Protein AF-A0A559H525-F1 (afdb_monomer_lite)

Secondary structure (DSSP, 8-state):
-HHHHHHHHHHHTT-----TTHHHHHHHSHHHHHHHHHHHHHHHHHHT----HHHHHHHHHHHHHHHHT-GGGGGG--BEEEE--S-HHHHHHHHHHHHHH-TTSB---EE-HHHHHHHTTT---SEEEES-TT---SS-EEE--SS--HHHHHHHHHHHHH----TTS--HHHHHHHHHHTT---HHHHHHHHHHHHHHHHHHHHHHHHHTT-

Foldseek 3Di:
DVVVVVVLVCFVVVNDDAAPCLVVLCVPVVVLLVVLVVVCVVVCVVSVGDDDSRNSSVVSVVVVVVVVVDPVLVVLAFFEEEEEPPDDVLQVLLLLVCCLLPVSHRYPDYHYLVRCVVCQVVDDGQEYEYCDPPDDHPHHYQHAHSNGAPQSSVQCVCCSPPVDPPPDDQGPLRVQLVVLVVVDVDPVVSVVVSVVVSVVVRVVVVVVSVVVPD

Structure (mmCIF, N/CA/C/O backbone):
data_AF-A0A559H525-F1
#
_entry.id   AF-A0A559H525-F1
#
loop_
_atom_site.group_PDB
_atom_site.id
_atom_site.type_symbol
_atom_site.label_atom_id
_atom_site.label_alt_id
_atom_site.label_comp_id
_atom_site.label_asym_id
_atom_site.label_entity_id
_atom_site.label_seq_id
_atom_site.pdbx_PDB_ins_code
_atom_site.Cartn_x
_atom_site.Cartn_y
_atom_site.Cartn_z
_atom_site.occupancy
_atom_site.B_iso_or_equiv
_atom_site.auth_seq_id
_atom_site.auth_comp_id
_atom_site.auth_asym_id
_atom_site.auth_atom_id
_atom_site.pdbx_PDB_model_num
ATOM 1 N N . MET A 1 1 ? -10.079 -7.019 22.082 1.00 53.94 1 MET A N 1
ATOM 2 C CA . MET A 1 1 ? -10.960 -7.303 23.245 1.00 53.94 1 MET A CA 1
ATOM 3 C C . MET A 1 1 ? -10.448 -6.700 24.567 1.00 53.94 1 MET A C 1
ATOM 5 O O . MET A 1 1 ? -11.259 -6.202 25.337 1.00 53.94 1 MET A O 1
ATOM 9 N N . ILE A 1 2 ? -9.129 -6.669 24.825 1.00 64.88 2 ILE A N 1
ATOM 10 C CA . ILE A 1 2 ? -8.532 -6.122 26.069 1.00 64.88 2 ILE A CA 1
ATOM 11 C C . ILE A 1 2 ? -8.862 -4.629 26.292 1.00 64.88 2 ILE A C 1
ATOM 13 O O . ILE A 1 2 ? -9.215 -4.227 27.399 1.00 64.88 2 ILE A O 1
ATOM 17 N N . HIS A 1 3 ? -8.830 -3.816 25.232 1.00 73.31 3 HIS A N 1
ATOM 18 C CA . HIS A 1 3 ? -9.026 -2.363 25.320 1.00 73.31 3 HIS A CA 1
ATOM 19 C C . HIS A 1 3 ? -10.441 -1.938 25.751 1.00 73.31 3 HIS A C 1
ATOM 21 O O . HIS A 1 3 ? -10.580 -1.023 26.563 1.00 73.31 3 HIS A O 1
ATOM 27 N N . CYS A 1 4 ? -11.490 -2.631 25.291 1.00 77.69 4 CYS A N 1
ATOM 28 C CA . CYS A 1 4 ? -12.866 -2.342 25.715 1.00 77.69 4 CYS A CA 1
ATOM 29 C C . CYS A 1 4 ? -13.104 -2.716 27.182 1.00 77.69 4 CYS A C 1
ATOM 31 O O . CYS A 1 4 ? -13.783 -1.985 27.895 1.00 77.69 4 CYS A O 1
ATOM 33 N N . LYS A 1 5 ? -12.498 -3.809 27.665 1.00 84.12 5 LYS A N 1
ATOM 34 C CA . LYS A 1 5 ? -12.600 -4.218 29.073 1.00 84.12 5 LYS A CA 1
ATOM 35 C C . LYS A 1 5 ? -11.959 -3.185 30.007 1.00 84.12 5 LYS A C 1
ATOM 37 O O . LYS A 1 5 ? -12.546 -2.834 31.025 1.00 84.12 5 LYS A O 1
ATOM 42 N N . ALA A 1 6 ? -10.792 -2.656 29.633 1.00 84.44 6 ALA A N 1
ATOM 43 C CA . ALA A 1 6 ? -10.123 -1.590 30.380 1.00 84.44 6 ALA A CA 1
ATOM 44 C C . ALA A 1 6 ? -10.895 -0.257 30.336 1.00 84.44 6 ALA A C 1
ATOM 46 O O . ALA A 1 6 ? -10.932 0.477 31.323 1.00 84.44 6 ALA A O 1
ATOM 47 N N . LEU A 1 7 ? -11.523 0.072 29.202 1.00 87.75 7 LEU A N 1
ATOM 48 C CA . LEU A 1 7 ? -12.420 1.223 29.093 1.00 87.75 7 LEU A CA 1
ATOM 49 C C . LEU A 1 7 ? -13.628 1.077 30.026 1.00 87.75 7 LEU A C 1
ATOM 51 O O . LEU A 1 7 ? -13.889 1.985 30.812 1.00 87.75 7 LEU A O 1
ATOM 55 N N . LEU A 1 8 ? -14.311 -0.069 29.978 1.00 88.25 8 LEU A N 1
ATOM 56 C CA . LEU A 1 8 ? -15.475 -0.347 30.814 1.00 88.25 8 LEU A CA 1
ATOM 57 C C . LEU A 1 8 ? -15.124 -0.252 32.299 1.00 88.25 8 LEU A C 1
ATOM 59 O O . LEU A 1 8 ? -15.778 0.492 33.016 1.00 88.25 8 LEU A O 1
ATOM 63 N N . PHE A 1 9 ? -14.043 -0.909 32.731 1.00 89.19 9 PHE A N 1
ATOM 64 C CA . PHE A 1 9 ? -13.561 -0.822 34.111 1.00 89.19 9 PHE A CA 1
ATOM 65 C C . PHE A 1 9 ? -13.398 0.637 34.553 1.00 89.19 9 PHE A C 1
ATOM 67 O O . PHE A 1 9 ? -13.991 1.062 35.540 1.00 89.19 9 PHE A O 1
ATOM 74 N N . ARG A 1 10 ? -12.661 1.445 33.781 1.00 89.81 10 ARG A N 1
ATOM 75 C CA . ARG A 1 10 ? -12.455 2.860 34.120 1.00 89.81 10 ARG A CA 1
ATOM 76 C C . ARG A 1 10 ? -13.775 3.614 34.250 1.00 89.81 10 ARG A C 1
ATOM 78 O O . ARG A 1 10 ? -13.927 4.394 35.181 1.00 89.81 10 ARG A O 1
ATOM 85 N N . LYS A 1 11 ? -14.745 3.344 33.377 1.00 90.44 11 LYS A N 1
ATOM 86 C CA . LYS A 1 11 ? -16.057 3.995 33.423 1.00 90.44 11 LYS A CA 1
ATOM 87 C C . LYS A 1 11 ? -16.905 3.576 34.608 1.00 90.44 11 LYS A C 1
ATOM 89 O O . LYS A 1 11 ? -17.462 4.448 35.266 1.00 90.44 11 LYS A O 1
ATOM 94 N N . THR A 1 12 ? -16.950 2.288 34.918 1.00 87.94 12 THR A N 1
ATOM 95 C CA . THR A 1 12 ? -17.697 1.766 36.065 1.00 87.94 12 THR A CA 1
ATOM 96 C C . THR A 1 12 ? -17.188 2.347 37.386 1.00 87.94 12 THR A C 1
ATOM 98 O O . THR A 1 12 ? -17.988 2.633 38.269 1.00 87.94 12 THR A O 1
ATOM 101 N N . TYR A 1 13 ? -15.878 2.585 37.508 1.00 89.31 13 TYR A N 1
ATOM 102 C CA . TYR A 1 13 ? -15.261 3.137 38.720 1.00 89.31 13 TYR A CA 1
ATOM 103 C C . TYR A 1 13 ? -15.027 4.660 38.676 1.00 89.31 13 TYR A C 1
ATOM 105 O O . TYR A 1 13 ? -14.333 5.194 39.537 1.00 89.31 13 TYR A O 1
ATOM 113 N N . GLY A 1 14 ? -15.576 5.377 37.687 1.00 85.62 14 GLY A N 1
ATOM 114 C CA . GLY A 1 14 ? -15.473 6.842 37.611 1.00 85.62 14 GLY A CA 1
ATOM 115 C C . GLY A 1 14 ? -14.063 7.382 37.329 1.00 85.62 14 GLY A C 1
ATOM 116 O O . GLY A 1 14 ? -13.764 8.536 37.627 1.00 85.62 14 GLY A O 1
ATOM 117 N N . ILE A 1 15 ? -13.181 6.565 36.752 1.00 86.81 15 ILE A N 1
ATOM 118 C CA . ILE A 1 15 ? -11.818 6.952 36.390 1.00 86.81 15 ILE A CA 1
ATOM 119 C C . ILE A 1 15 ? -11.852 7.695 35.054 1.00 86.81 15 ILE A C 1
ATOM 121 O O . ILE A 1 15 ? -12.131 7.120 33.997 1.00 86.81 15 ILE A O 1
ATOM 125 N N . PHE A 1 16 ? -11.521 8.983 35.090 1.00 78.31 16 PHE A N 1
ATOM 126 C CA . PHE A 1 16 ? -11.455 9.812 33.893 1.00 78.31 16 PHE A CA 1
ATOM 127 C C . PHE A 1 16 ? -10.189 9.520 33.088 1.00 78.31 16 PHE A C 1
ATOM 129 O O . PHE A 1 16 ? -9.070 9.622 33.586 1.00 78.31 16 PHE A O 1
ATOM 136 N N . SER A 1 17 ? -10.371 9.188 31.812 1.00 80.50 17 SER A N 1
ATOM 137 C CA . SER A 1 17 ? -9.284 9.031 30.853 1.00 80.50 17 SER A CA 1
ATOM 138 C C . SER A 1 17 ? -9.321 10.178 29.866 1.00 80.50 17 SER A C 1
ATOM 140 O O . SER A 1 17 ? -10.287 10.309 29.120 1.00 80.50 17 SER A O 1
ATOM 142 N N . LYS A 1 18 ? -8.250 10.968 29.823 1.00 87.19 18 LYS A N 1
ATOM 143 C CA . LYS A 1 18 ? -8.090 12.002 28.807 1.00 87.19 18 LYS A CA 1
ATOM 144 C C . LYS A 1 18 ? -7.328 11.441 27.617 1.00 87.19 18 LYS A C 1
ATOM 146 O O . LYS A 1 18 ? -6.265 10.849 27.799 1.00 87.19 18 LYS A O 1
ATOM 151 N N . ASN A 1 19 ? -7.843 11.644 26.412 1.00 85.81 19 ASN A N 1
ATOM 152 C CA . ASN A 1 19 ? -7.116 11.313 25.193 1.00 85.81 19 ASN A CA 1
ATOM 153 C C . ASN A 1 19 ? -6.492 12.604 24.631 1.00 85.81 19 ASN A C 1
ATOM 155 O O . ASN A 1 19 ? -7.212 13.479 24.145 1.00 85.81 19 ASN A O 1
ATOM 159 N N . PRO A 1 20 ? -5.157 12.773 24.694 1.00 90.81 20 PRO A N 1
ATOM 160 C CA . PRO A 1 20 ? -4.510 14.005 24.240 1.00 90.81 20 PRO A CA 1
ATOM 161 C C . PRO A 1 20 ? -4.677 14.243 22.732 1.00 90.81 20 PRO A C 1
ATOM 163 O O . PRO A 1 20 ? -4.510 15.368 22.263 1.00 90.81 20 PRO A O 1
ATOM 166 N N . LEU A 1 21 ? -5.043 13.206 21.972 1.00 92.44 21 LEU A N 1
ATOM 167 C CA . LEU A 1 21 ? -5.171 13.248 20.521 1.00 92.44 21 LEU A CA 1
ATOM 168 C C . LEU A 1 21 ? -6.609 13.466 20.038 1.00 92.44 21 LEU A C 1
ATOM 170 O O . LEU A 1 21 ? -6.812 13.566 18.832 1.00 92.44 21 LEU A O 1
ATOM 174 N N . THR A 1 22 ? -7.607 13.601 20.918 1.00 94.56 22 THR A N 1
ATOM 175 C CA . THR A 1 22 ? -9.030 13.707 20.527 1.00 94.56 22 THR A CA 1
ATOM 176 C C . THR A 1 22 ? -9.293 14.745 19.443 1.00 94.56 22 THR A C 1
ATOM 178 O O . THR A 1 22 ? -9.971 14.452 18.460 1.00 94.56 22 THR A O 1
ATOM 181 N N . LYS A 1 23 ? -8.715 15.947 19.569 1.00 95.19 23 LYS A N 1
ATOM 182 C CA . LYS A 1 23 ? -8.865 17.007 18.557 1.00 95.19 23 LYS A CA 1
ATOM 183 C C . LYS A 1 23 ? -8.286 16.593 17.202 1.00 95.19 23 LYS A C 1
ATOM 185 O O . LYS A 1 23 ? -8.930 16.791 16.176 1.00 95.19 23 LYS A O 1
ATOM 190 N N . GLN A 1 24 ? -7.095 15.995 17.204 1.00 92.94 24 GLN A N 1
ATOM 191 C CA . GLN A 1 24 ? -6.432 15.543 15.980 1.00 92.94 24 GLN A CA 1
ATOM 192 C C . GLN A 1 24 ? -7.204 14.392 15.327 1.00 92.94 24 GLN A C 1
ATOM 194 O O . GLN A 1 24 ? -7.403 14.397 14.116 1.00 92.94 24 GLN A O 1
ATOM 199 N N . ILE A 1 25 ? -7.696 13.446 16.129 1.00 92.25 25 ILE A N 1
ATOM 200 C CA . ILE A 1 25 ? -8.479 12.298 15.665 1.00 92.25 25 ILE A CA 1
ATOM 201 C C . ILE A 1 25 ? -9.792 12.771 15.041 1.00 92.25 25 ILE A C 1
ATOM 203 O O . ILE A 1 25 ? -10.112 12.358 13.932 1.00 92.25 25 ILE A O 1
ATOM 207 N N . ARG A 1 26 ? -10.513 13.697 15.686 1.00 92.56 26 ARG A N 1
ATOM 208 C CA . ARG A 1 26 ? -11.730 14.300 15.117 1.00 92.56 26 ARG A CA 1
ATOM 209 C C . ARG A 1 26 ? -11.463 15.043 13.810 1.00 92.56 26 ARG A C 1
ATOM 211 O O . ARG A 1 26 ? -12.306 15.002 12.923 1.00 92.56 26 ARG A O 1
ATOM 218 N N . SER A 1 27 ? -10.317 15.713 13.692 1.00 91.06 27 SER A N 1
ATOM 219 C CA . SER A 1 27 ? -9.955 16.443 12.475 1.00 91.06 27 SER A CA 1
ATOM 220 C C . SER A 1 27 ? -9.558 15.518 11.324 1.00 91.06 27 SER A C 1
ATOM 222 O O . SER A 1 27 ? -9.944 15.785 10.194 1.00 91.06 27 SER A O 1
ATOM 224 N N . LYS A 1 28 ? -8.779 14.459 11.586 1.00 83.62 28 LYS A N 1
ATOM 225 C CA . LYS A 1 28 ? -8.262 13.556 10.540 1.00 83.62 28 LYS A CA 1
ATOM 226 C C . LYS A 1 28 ? -9.219 12.415 10.183 1.00 83.62 28 LYS A C 1
ATOM 228 O O . LYS A 1 28 ? -9.244 11.983 9.041 1.00 83.62 28 LYS A O 1
ATOM 233 N N . TYR A 1 29 ? -10.000 11.933 11.147 1.00 87.06 29 TYR A N 1
ATOM 234 C CA . TYR A 1 29 ? -10.878 10.765 11.018 1.00 87.06 29 TYR A CA 1
ATOM 235 C C . TYR A 1 29 ? -12.331 11.114 11.369 1.00 87.06 29 TYR A C 1
ATOM 237 O O . TYR A 1 29 ? -13.029 10.322 11.999 1.00 87.06 29 TYR A O 1
ATOM 245 N N . GLY A 1 30 ? -12.785 12.318 11.005 1.00 90.12 30 GLY A N 1
ATOM 246 C CA . GLY A 1 30 ? -14.075 12.866 11.438 1.00 90.12 30 GLY A CA 1
ATOM 247 C C . GLY A 1 30 ? -15.271 11.960 11.139 1.00 90.12 30 GLY A C 1
ATOM 248 O O . GLY A 1 30 ? -16.080 11.708 12.029 1.00 90.12 30 GLY A O 1
ATOM 249 N N . GLU A 1 31 ? -15.354 11.406 9.930 1.00 87.94 31 GLU A N 1
ATOM 250 C CA . GLU A 1 31 ? -16.437 10.487 9.550 1.00 87.94 31 GLU A CA 1
ATOM 251 C C . GLU A 1 31 ? -16.435 9.210 10.395 1.00 87.94 31 GLU A C 1
ATOM 253 O O . GLU A 1 31 ? -17.464 8.824 10.956 1.00 87.94 31 GLU A O 1
ATOM 258 N N . LEU A 1 32 ? -15.262 8.590 10.562 1.00 89.81 32 LEU A N 1
ATOM 259 C CA . LEU A 1 32 ? -15.121 7.385 11.376 1.00 89.81 32 LEU A CA 1
ATOM 260 C C . LEU A 1 32 ? -15.424 7.662 12.853 1.00 89.81 32 LEU A C 1
ATOM 262 O O . LEU A 1 32 ? -16.042 6.834 13.521 1.00 89.81 32 LEU A O 1
ATOM 266 N N . PHE A 1 33 ? -15.042 8.833 13.361 1.00 94.81 33 PHE A N 1
ATOM 267 C CA . PHE A 1 33 ? -15.368 9.270 14.715 1.00 94.81 33 PHE A CA 1
ATOM 268 C C . PHE A 1 33 ? -16.884 9.393 14.914 1.00 94.81 33 PHE A C 1
ATOM 270 O O . PHE A 1 33 ? -17.418 8.920 15.917 1.00 94.81 33 PHE A O 1
ATOM 277 N N . LEU A 1 34 ? -17.601 9.984 13.952 1.00 95.38 34 LEU A N 1
ATOM 278 C CA . LEU A 1 34 ? -19.062 10.097 13.992 1.00 95.38 34 LEU A CA 1
ATOM 279 C C . LEU A 1 34 ? -19.740 8.723 13.962 1.00 95.38 34 LEU A C 1
ATOM 281 O O . LEU A 1 34 ? -20.635 8.468 14.771 1.00 95.38 34 LEU A O 1
ATOM 285 N N . ALA A 1 35 ? -19.291 7.832 13.077 1.00 92.44 35 ALA A N 1
ATOM 286 C CA . ALA A 1 35 ? -19.794 6.463 12.995 1.00 92.44 35 ALA A CA 1
ATOM 287 C C . ALA A 1 35 ? -19.527 5.681 14.292 1.00 92.44 35 ALA A C 1
ATOM 289 O O . ALA A 1 35 ? -20.413 4.991 14.804 1.00 92.44 35 ALA A O 1
ATOM 290 N N . THR A 1 36 ? -18.332 5.846 14.864 1.00 94.56 36 THR A N 1
ATOM 291 C CA . THR A 1 36 ? -17.949 5.247 16.147 1.00 94.56 36 THR A CA 1
ATOM 292 C C . THR A 1 36 ? -18.839 5.762 17.269 1.00 94.56 36 THR A C 1
ATOM 294 O O . THR A 1 36 ? -19.363 4.957 18.030 1.00 94.56 36 THR A O 1
ATOM 297 N N . ARG A 1 37 ? -19.078 7.077 17.348 1.00 96.31 37 ARG A N 1
ATOM 298 C CA . ARG A 1 37 ? -19.958 7.684 18.356 1.00 96.31 37 ARG A CA 1
ATOM 299 C C . ARG A 1 37 ? -21.375 7.134 18.287 1.00 96.31 37 ARG A C 1
ATOM 301 O O . ARG A 1 37 ? -21.907 6.722 19.307 1.00 96.31 37 ARG A O 1
ATOM 308 N N . LYS A 1 38 ? -21.948 7.070 17.085 1.00 95.25 38 LYS A N 1
ATOM 309 C CA . LYS A 1 38 ? -23.291 6.518 16.877 1.00 95.25 38 LYS A CA 1
ATOM 310 C C . LYS A 1 38 ? -23.366 5.046 17.287 1.00 95.25 38 LYS A C 1
ATOM 312 O O . LYS A 1 38 ? -24.316 4.624 17.930 1.00 95.25 38 LYS A O 1
ATOM 317 N N . SER A 1 39 ? -22.340 4.264 16.958 1.00 92.94 39 SER A N 1
ATOM 318 C CA . SER A 1 39 ? -22.264 2.850 17.352 1.00 92.94 39 SER A CA 1
ATOM 319 C C . SER A 1 39 ? -22.075 2.681 18.863 1.00 92.94 39 SER A C 1
ATOM 321 O O . SER A 1 39 ? -22.582 1.734 19.460 1.00 92.94 39 SER A O 1
ATOM 323 N N . ALA A 1 40 ? -21.360 3.612 19.494 1.00 93.44 40 ALA A N 1
ATOM 324 C CA . ALA A 1 40 ? -21.084 3.600 20.919 1.00 93.44 40 ALA A CA 1
ATOM 325 C C . ALA A 1 40 ? -22.343 3.812 21.774 1.00 93.44 40 ALA A C 1
ATOM 327 O O . ALA A 1 40 ? -22.367 3.328 22.900 1.00 93.44 40 ALA A O 1
ATOM 328 N N . GLU A 1 41 ? -23.406 4.426 21.244 1.00 94.56 41 GLU A N 1
ATOM 329 C CA . GLU A 1 41 ? -24.706 4.551 21.928 1.00 94.56 41 GLU A CA 1
ATOM 330 C C . GLU A 1 41 ? -25.283 3.180 22.326 1.00 94.56 41 GLU A C 1
ATOM 332 O O . GLU A 1 41 ? -25.848 3.026 23.409 1.00 94.56 41 GLU A O 1
ATOM 337 N N . ILE A 1 42 ? -25.072 2.152 21.495 1.00 93.06 42 ILE A N 1
ATOM 338 C CA . ILE A 1 42 ? -25.480 0.772 21.803 1.00 93.06 42 ILE A CA 1
ATOM 339 C C . ILE A 1 42 ? -24.694 0.241 23.011 1.00 93.06 42 ILE A C 1
ATOM 341 O O . ILE A 1 42 ? -25.259 -0.403 23.894 1.00 93.06 42 ILE A O 1
ATOM 345 N N . LEU A 1 43 ? -23.390 0.529 23.067 1.00 89.88 43 LEU A N 1
ATOM 346 C CA . LEU A 1 43 ? -22.513 0.107 24.162 1.00 89.88 43 LEU A CA 1
ATOM 347 C C . LEU A 1 43 ? -22.838 0.845 25.462 1.00 89.88 43 LEU A C 1
ATOM 349 O O . LEU A 1 43 ? -22.861 0.224 26.521 1.00 89.88 43 LEU A O 1
ATOM 353 N N . GLU A 1 44 ? -23.118 2.147 25.387 1.00 93.12 44 GLU A N 1
ATOM 354 C CA . GLU A 1 44 ? -23.578 2.941 26.528 1.00 93.12 44 GLU A CA 1
ATOM 355 C C . GLU A 1 44 ? -24.850 2.349 27.139 1.00 93.12 44 GLU A C 1
ATOM 357 O O . GLU A 1 44 ? -24.916 2.168 28.356 1.00 93.12 44 GLU A O 1
ATOM 362 N N . GLY A 1 45 ? -25.825 1.990 26.295 1.00 93.81 45 GLY A N 1
ATOM 363 C CA . GLY A 1 45 ? -27.066 1.350 26.727 1.00 93.81 45 GLY A CA 1
ATOM 364 C C . GLY A 1 45 ? -26.846 -0.033 27.343 1.00 93.81 45 GLY A C 1
ATOM 365 O O . GLY A 1 45 ? -27.408 -0.330 28.392 1.00 93.81 45 GLY A O 1
ATOM 366 N N . ALA A 1 46 ? -26.002 -0.867 26.730 1.00 91.31 46 ALA A N 1
ATOM 367 C CA . ALA A 1 46 ? -25.746 -2.230 27.199 1.00 91.31 46 ALA A CA 1
ATOM 368 C C . ALA A 1 46 ? -24.921 -2.291 28.496 1.00 91.31 46 ALA A C 1
ATOM 370 O O . ALA A 1 46 ? -25.106 -3.195 29.310 1.00 91.31 46 ALA A O 1
ATOM 371 N N . TRP A 1 47 ? -23.983 -1.361 28.680 1.00 90.00 47 TRP A N 1
ATOM 372 C CA . TRP A 1 47 ? -23.072 -1.345 29.828 1.00 90.00 47 TRP A CA 1
ATOM 373 C C . TRP A 1 47 ? -23.465 -0.349 30.917 1.00 90.00 47 TRP A C 1
ATOM 375 O O . TRP A 1 47 ? -22.799 -0.306 31.949 1.00 90.00 47 TRP A O 1
ATOM 385 N N . PHE A 1 48 ? -24.527 0.432 30.708 1.00 91.56 48 PHE A N 1
ATOM 386 C CA . PHE A 1 48 ? -24.974 1.486 31.621 1.00 91.56 48 PHE A CA 1
ATOM 387 C C . PHE A 1 48 ? -23.861 2.499 31.944 1.00 91.56 48 PHE A C 1
ATOM 389 O O . PHE A 1 48 ? -23.678 2.912 33.088 1.00 91.56 48 PHE A O 1
ATOM 396 N N . ILE A 1 49 ? -23.100 2.902 30.922 1.00 91.62 49 ILE A N 1
ATOM 397 C CA . ILE A 1 49 ? -22.012 3.887 31.037 1.00 91.62 49 ILE A CA 1
ATOM 398 C C . ILE A 1 49 ? -22.232 5.076 30.102 1.00 91.62 49 ILE A C 1
ATOM 400 O O . ILE A 1 49 ? -23.022 5.008 29.166 1.00 91.62 49 ILE A O 1
ATOM 404 N N . ARG A 1 50 ? -21.470 6.154 30.325 1.00 91.88 50 ARG A N 1
ATOM 405 C CA . ARG A 1 50 ? -21.343 7.279 29.390 1.00 91.88 50 ARG A CA 1
ATOM 406 C C . ARG A 1 50 ? -19.908 7.444 28.904 1.00 91.88 50 ARG A C 1
ATOM 408 O O . ARG A 1 50 ? -18.963 7.546 29.696 1.00 91.88 50 ARG A O 1
ATOM 415 N N . LEU A 1 51 ? -19.749 7.490 27.595 1.00 92.94 51 LEU A N 1
ATOM 416 C CA . LEU A 1 51 ? -18.499 7.657 26.880 1.00 92.94 51 LEU A CA 1
ATOM 417 C C . LEU A 1 51 ? -18.333 9.131 26.506 1.00 92.94 51 LEU A C 1
ATOM 419 O O . LEU A 1 51 ? -19.252 9.789 26.027 1.00 92.94 51 LEU A O 1
ATOM 423 N N . THR A 1 52 ? -17.150 9.674 26.769 1.00 94.19 52 THR A N 1
ATOM 424 C CA . THR A 1 52 ? -16.798 11.038 26.372 1.00 94.19 52 THR A CA 1
ATOM 425 C C . THR A 1 52 ? -16.194 11.026 24.975 1.00 94.19 52 THR A C 1
ATOM 427 O O . THR A 1 52 ? -15.782 9.981 24.469 1.00 94.19 52 THR A O 1
ATOM 430 N N . ASP A 1 53 ? -16.049 12.207 24.373 1.00 94.94 53 ASP A N 1
ATOM 431 C CA . ASP A 1 53 ? -15.322 12.370 23.109 1.00 94.94 53 ASP A CA 1
ATOM 432 C C . ASP A 1 53 ? -13.913 11.745 23.147 1.00 94.94 53 ASP A C 1
ATOM 434 O O . ASP A 1 53 ? -13.437 11.259 22.123 1.00 94.94 53 ASP A O 1
ATOM 438 N N . ASP A 1 54 ? -13.261 11.703 24.313 1.00 94.50 54 ASP A N 1
ATOM 439 C CA . ASP A 1 54 ? -11.939 11.093 24.482 1.00 94.50 54 ASP A CA 1
ATOM 440 C C . ASP A 1 54 ? -11.978 9.561 24.393 1.00 94.50 54 ASP A C 1
ATOM 442 O O . ASP A 1 54 ? -11.086 8.945 23.796 1.00 94.50 54 ASP A O 1
ATOM 446 N N . ASP A 1 55 ? -13.028 8.939 24.930 1.00 92.88 55 ASP A N 1
ATOM 447 C CA . ASP A 1 55 ? -13.244 7.498 24.803 1.00 92.88 55 ASP A CA 1
ATOM 448 C C . ASP A 1 55 ? -13.647 7.132 23.377 1.00 92.88 55 ASP A C 1
ATOM 450 O O . ASP A 1 55 ? -13.137 6.158 22.821 1.00 92.88 55 ASP A O 1
ATOM 454 N N . ILE A 1 56 ? -14.510 7.945 22.757 1.00 94.88 56 ILE A N 1
ATOM 455 C CA . ILE A 1 56 ? -14.875 7.790 21.348 1.00 94.88 56 ILE A CA 1
ATOM 456 C C . ILE A 1 56 ? -13.631 7.926 20.472 1.00 94.88 56 ILE A C 1
ATOM 458 O O . ILE A 1 56 ? -13.429 7.098 19.587 1.00 94.88 56 ILE A O 1
ATOM 462 N N . ALA A 1 57 ? -12.755 8.900 20.731 1.00 93.62 57 ALA A N 1
ATOM 463 C CA . ALA A 1 57 ? -11.505 9.067 19.992 1.00 93.62 57 ALA A CA 1
ATOM 464 C C . ALA A 1 57 ? -10.604 7.837 20.130 1.00 93.62 57 ALA A C 1
ATOM 466 O O . ALA A 1 57 ? -10.020 7.377 19.150 1.00 93.62 57 ALA A O 1
ATOM 467 N N . TYR A 1 58 ? -10.521 7.276 21.336 1.00 90.44 58 TYR A N 1
ATOM 468 C CA . TYR A 1 58 ? -9.755 6.062 21.580 1.00 90.44 58 TYR A CA 1
ATOM 469 C C . TYR A 1 58 ? -10.325 4.861 20.807 1.00 90.44 58 TYR A C 1
ATOM 471 O O . TYR A 1 58 ? -9.582 4.167 20.114 1.00 90.44 58 TYR A O 1
ATOM 479 N N . LEU A 1 59 ? -11.644 4.645 20.856 1.00 91.50 59 LEU A N 1
ATOM 480 C CA . LEU A 1 59 ? -12.322 3.593 20.090 1.00 91.50 59 LEU A CA 1
ATOM 481 C C . LEU A 1 59 ? -12.176 3.793 18.576 1.00 91.50 59 LEU A C 1
ATOM 483 O O . LEU A 1 59 ? -11.942 2.827 17.858 1.00 91.50 59 LEU A O 1
ATOM 487 N N . THR A 1 60 ? -12.243 5.040 18.106 1.00 92.12 60 THR A N 1
ATOM 488 C CA . THR A 1 60 ? -12.101 5.410 16.688 1.00 92.12 60 THR A CA 1
ATOM 489 C C . THR A 1 60 ? -10.759 4.945 16.136 1.00 92.12 60 THR A C 1
ATOM 491 O O . THR A 1 60 ? -10.709 4.404 15.038 1.00 92.12 60 THR A O 1
ATOM 494 N N . ILE A 1 61 ? -9.674 5.104 16.898 1.00 89.06 61 ILE A N 1
ATOM 495 C CA . ILE A 1 61 ? -8.345 4.641 16.480 1.00 89.06 61 ILE A CA 1
ATOM 496 C C . ILE A 1 61 ? -8.273 3.116 16.410 1.00 89.06 61 ILE A C 1
ATOM 498 O O . ILE A 1 61 ? -7.759 2.583 15.430 1.00 89.06 61 ILE A O 1
ATOM 502 N N . HIS A 1 62 ? -8.825 2.407 17.398 1.00 85.50 62 HIS A N 1
ATOM 503 C CA . HIS A 1 62 ? -8.862 0.938 17.379 1.00 85.50 62 HIS A CA 1
ATOM 504 C C . HIS A 1 62 ? -9.673 0.397 16.201 1.00 85.50 62 HIS A C 1
ATOM 506 O O . HIS A 1 62 ? -9.226 -0.512 15.505 1.00 85.50 62 HIS A O 1
ATOM 512 N N . ILE A 1 63 ? -10.843 0.986 15.943 1.00 84.94 63 ILE A N 1
ATOM 513 C CA . ILE A 1 63 ? -11.685 0.628 14.799 1.00 84.94 63 ILE A CA 1
ATOM 514 C C . ILE A 1 63 ? -10.983 0.997 13.492 1.00 84.94 63 ILE A C 1
ATOM 516 O O . ILE A 1 63 ? -10.984 0.197 12.569 1.00 84.94 63 ILE A O 1
ATOM 520 N N . GLY A 1 64 ? -10.346 2.165 13.406 1.00 82.25 64 GLY A N 1
ATOM 521 C CA . GLY A 1 64 ? -9.621 2.606 12.214 1.00 82.25 64 GLY A CA 1
ATOM 522 C C . GLY A 1 64 ? -8.444 1.699 11.871 1.00 82.25 64 GLY A C 1
ATOM 523 O O . GLY A 1 64 ? -8.270 1.345 10.708 1.00 82.25 64 GLY A O 1
ATOM 524 N N . GLY A 1 65 ? -7.683 1.262 12.878 1.00 76.50 65 GLY A N 1
ATOM 525 C CA . GLY A 1 65 ? -6.634 0.256 12.708 1.00 76.50 65 GLY A CA 1
ATOM 526 C C . GLY A 1 65 ? -7.193 -1.071 12.194 1.00 76.50 65 GLY A C 1
ATOM 527 O O . GLY A 1 65 ? -6.649 -1.644 11.255 1.00 76.50 65 GLY A O 1
ATOM 528 N N . PHE A 1 66 ? -8.331 -1.515 12.736 1.00 70.44 66 PHE A N 1
ATOM 529 C CA . PHE A 1 66 ? -9.001 -2.724 12.259 1.00 70.44 66 PHE A CA 1
ATOM 530 C C . PHE A 1 66 ? -9.627 -2.569 10.864 1.00 70.44 66 PHE A C 1
ATOM 532 O O . PHE A 1 66 ? -9.601 -3.510 10.094 1.00 70.44 66 PHE A O 1
ATOM 539 N N . LEU A 1 67 ? -10.160 -1.406 10.486 1.00 66.25 67 LEU A N 1
ATOM 540 C CA . LEU A 1 67 ? -10.718 -1.179 9.145 1.00 66.25 67 LEU A CA 1
ATOM 541 C C . LEU A 1 67 ? -9.630 -1.108 8.070 1.00 66.25 67 LEU A C 1
ATOM 543 O O . LEU A 1 67 ? -9.832 -1.565 6.947 1.00 66.25 67 LEU A O 1
ATOM 547 N N . LYS A 1 68 ? -8.443 -0.593 8.403 1.00 59.09 68 LYS A N 1
ATOM 548 C CA . LYS A 1 68 ? -7.272 -0.775 7.533 1.00 59.09 68 LYS A CA 1
ATOM 549 C C . LYS A 1 68 ? -6.921 -2.262 7.379 1.00 59.09 68 LYS A C 1
ATOM 551 O O . LYS A 1 68 ? -6.480 -2.678 6.316 1.00 59.09 68 LYS A O 1
ATOM 556 N N . TYR A 1 69 ? -7.205 -3.057 8.409 1.00 50.56 69 TYR A N 1
ATOM 557 C CA . TYR A 1 69 ? -7.064 -4.510 8.465 1.00 50.56 69 TYR A CA 1
ATOM 558 C C . TYR A 1 69 ? -8.403 -5.236 8.202 1.00 50.56 69 TYR A C 1
ATOM 560 O O . TYR A 1 69 ? -8.823 -6.078 8.991 1.00 50.56 69 TYR A O 1
ATOM 568 N N . THR A 1 70 ? -9.157 -4.904 7.147 1.00 41.09 70 THR A N 1
ATOM 569 C CA . THR A 1 70 ? -10.415 -5.641 6.901 1.00 41.09 70 THR A CA 1
ATOM 570 C C . THR A 1 70 ? -10.142 -6.926 6.098 1.00 41.09 70 THR A C 1
ATOM 572 O O . THR A 1 70 ? -9.664 -6.835 4.968 1.00 41.09 70 THR A O 1
ATOM 575 N N . PRO A 1 71 ? -10.517 -8.129 6.583 1.00 43.94 71 PRO A N 1
ATOM 576 C CA . PRO A 1 71 ? -10.401 -9.386 5.826 1.00 43.94 71 PRO A CA 1
ATOM 577 C C . PRO A 1 71 ? -11.261 -9.427 4.555 1.00 43.94 71 PRO A C 1
ATOM 579 O O . PRO A 1 71 ? -11.077 -10.295 3.709 1.00 43.94 71 PRO A O 1
ATOM 582 N N . SER A 1 72 ? -12.200 -8.489 4.385 1.00 43.09 72 SER A N 1
ATOM 583 C CA . SER A 1 72 ? -12.966 -8.332 3.143 1.00 43.09 72 SER A CA 1
ATOM 584 C C . SER A 1 72 ? -12.093 -7.976 1.936 1.00 43.09 72 SER A C 1
ATOM 586 O O . SER A 1 72 ? -12.542 -8.185 0.811 1.00 43.09 72 SER A O 1
ATOM 588 N N . SER A 1 73 ? -10.850 -7.523 2.142 1.00 49.00 73 SER A N 1
ATOM 589 C CA . SER A 1 73 ? -9.839 -7.418 1.081 1.00 49.00 73 SER A CA 1
ATOM 590 C C . SER A 1 73 ? -9.559 -8.765 0.403 1.00 49.00 73 SER A C 1
ATOM 592 O O . SER A 1 73 ? -9.249 -8.788 -0.779 1.00 49.00 73 SER A O 1
ATOM 594 N N . GLN A 1 74 ? -9.770 -9.902 1.082 1.00 47.94 74 GLN A N 1
ATOM 595 C CA . GLN A 1 74 ? -9.592 -11.223 0.468 1.00 47.94 74 GLN A CA 1
ATOM 596 C C . GLN A 1 74 ? -10.647 -11.556 -0.598 1.00 47.94 74 GLN A C 1
ATOM 598 O O . GLN A 1 74 ? -10.382 -12.388 -1.458 1.00 47.94 74 GLN A O 1
ATOM 603 N N . LYS A 1 75 ? -11.835 -10.926 -0.586 1.00 49.66 75 LYS A N 1
ATOM 604 C CA . LYS A 1 75 ? -12.864 -11.186 -1.615 1.00 49.66 75 LYS A CA 1
ATOM 605 C C . LYS A 1 75 ? -12.573 -10.514 -2.960 1.00 49.66 75 LYS A C 1
ATOM 607 O O . LYS A 1 75 ? -13.142 -10.944 -3.954 1.00 49.66 75 LYS A O 1
ATOM 612 N N . ASN A 1 76 ? -11.699 -9.507 -2.977 1.00 62.38 76 ASN A N 1
ATOM 613 C CA . ASN A 1 76 ? -11.282 -8.768 -4.173 1.00 62.38 76 ASN A CA 1
ATOM 614 C C . ASN A 1 76 ? -9.752 -8.782 -4.345 1.00 62.38 76 ASN A C 1
ATOM 616 O O . ASN A 1 76 ? -9.212 -7.894 -4.998 1.00 62.38 76 ASN A O 1
ATOM 620 N N . MET A 1 77 ? -9.064 -9.749 -3.732 1.00 77.06 77 MET A N 1
ATOM 621 C CA . MET A 1 77 ? -7.622 -9.909 -3.886 1.00 77.06 77 MET A CA 1
ATOM 622 C C . MET A 1 77 ? -7.332 -10.303 -5.330 1.00 77.06 77 MET A C 1
ATOM 624 O O . MET A 1 77 ? -7.752 -11.371 -5.779 1.00 77.06 77 MET A O 1
ATOM 628 N N . LYS A 1 78 ? -6.624 -9.439 -6.049 1.00 86.69 78 LYS A N 1
ATOM 629 C CA . LYS A 1 78 ? -6.167 -9.703 -7.402 1.00 86.69 78 LYS A CA 1
ATOM 630 C C . LYS A 1 78 ? -4.904 -10.533 -7.358 1.00 86.69 78 LYS A C 1
ATOM 632 O O . LYS A 1 78 ? -3.985 -10.290 -6.573 1.00 86.69 78 LYS A O 1
ATOM 637 N N . LYS A 1 79 ? -4.839 -11.500 -8.257 1.00 91.75 79 LYS A N 1
ATOM 638 C CA . LYS A 1 79 ? -3.650 -12.287 -8.517 1.00 91.75 79 LYS A CA 1
ATOM 639 C C . LYS A 1 79 ? -2.804 -11.586 -9.568 1.00 91.75 79 LYS A C 1
ATOM 641 O O . LYS A 1 79 ? -3.219 -11.434 -10.717 1.00 91.75 79 LYS A O 1
ATOM 646 N N . VAL A 1 80 ? -1.618 -11.158 -9.152 1.00 94.38 80 VAL A N 1
ATOM 647 C CA . VAL A 1 80 ? -0.702 -10.341 -9.947 1.00 94.38 80 VAL A CA 1
ATOM 648 C C . VAL A 1 80 ? 0.550 -11.143 -10.252 1.00 94.38 80 VAL A C 1
ATOM 650 O O . VAL A 1 80 ? 1.212 -11.642 -9.340 1.00 94.38 80 VAL A O 1
ATOM 653 N N . TYR A 1 81 ? 0.907 -11.239 -11.530 1.00 95.81 81 TYR A N 1
ATOM 654 C CA . TYR A 1 81 ? 2.214 -11.756 -11.935 1.00 95.81 81 TYR A CA 1
ATOM 655 C C . TYR A 1 81 ? 3.151 -10.606 -12.262 1.00 95.81 81 TYR A C 1
ATOM 657 O O . TYR A 1 81 ? 2.772 -9.667 -12.956 1.00 95.81 81 TYR A O 1
ATOM 665 N N . LEU A 1 82 ? 4.378 -10.695 -11.755 1.00 97.00 82 LEU A N 1
ATOM 666 C CA . LEU A 1 82 ? 5.453 -9.783 -12.119 1.00 97.00 82 LEU A CA 1
ATOM 667 C C . LEU A 1 82 ? 6.303 -10.437 -13.210 1.00 97.00 82 LEU A C 1
ATOM 669 O O . LEU A 1 82 ? 6.663 -11.605 -13.068 1.00 97.00 82 LEU A O 1
ATOM 673 N N . VAL A 1 83 ? 6.637 -9.697 -14.264 1.00 97.12 83 VAL A N 1
ATOM 674 C CA . VAL A 1 83 ? 7.539 -10.132 -15.339 1.00 97.12 83 VAL A CA 1
ATOM 675 C C . VAL A 1 83 ? 8.712 -9.158 -15.425 1.00 97.12 83 VAL A C 1
ATOM 677 O O . VAL A 1 83 ? 8.512 -7.957 -15.587 1.00 97.12 83 VAL A O 1
ATOM 680 N N . CYS A 1 84 ? 9.930 -9.659 -15.238 1.00 96.69 84 CYS A N 1
ATOM 681 C CA . CYS A 1 84 ? 11.144 -8.849 -15.142 1.00 96.69 84 CYS A CA 1
ATOM 682 C C . CYS A 1 84 ? 12.353 -9.689 -15.570 1.00 96.69 84 CYS A C 1
ATOM 684 O O . CYS A 1 84 ? 12.608 -10.752 -14.999 1.00 96.69 84 CYS A O 1
ATOM 686 N N . ASP A 1 85 ? 13.094 -9.204 -16.565 1.00 94.56 85 ASP A N 1
ATOM 687 C CA . ASP A 1 85 ? 14.243 -9.894 -17.167 1.00 94.56 85 ASP A CA 1
ATOM 688 C C . ASP A 1 85 ? 15.594 -9.346 -16.658 1.00 94.56 85 ASP A C 1
ATOM 690 O O . ASP A 1 85 ? 16.647 -9.935 -16.895 1.00 94.56 85 ASP A O 1
ATOM 694 N N . GLU A 1 86 ? 15.583 -8.262 -15.875 1.00 92.88 86 GLU A N 1
ATOM 695 C CA . GLU A 1 86 ? 16.741 -7.508 -15.365 1.00 92.88 86 GLU A CA 1
ATOM 696 C C . GLU A 1 86 ? 17.503 -8.218 -14.224 1.00 92.88 86 GLU A C 1
ATOM 698 O O . GLU A 1 86 ? 18.335 -7.629 -13.528 1.00 92.88 86 GLU A O 1
ATOM 703 N N . GLY A 1 87 ? 17.248 -9.512 -14.039 1.00 90.31 87 GLY A N 1
ATOM 704 C CA . GLY A 1 87 ? 17.955 -10.380 -13.108 1.00 90.31 87 GLY A CA 1
ATOM 705 C C . GLY A 1 87 ? 17.412 -10.371 -11.676 1.00 90.31 87 GLY A C 1
ATOM 706 O O . GLY A 1 87 ? 16.696 -9.481 -11.224 1.00 90.31 87 GLY A O 1
ATOM 707 N N . VAL A 1 88 ? 17.817 -11.393 -10.914 1.00 90.94 88 VAL A N 1
ATOM 708 C CA . VAL A 1 88 ? 17.221 -11.762 -9.614 1.00 90.94 88 VAL A CA 1
ATOM 709 C C . VAL A 1 88 ? 17.195 -10.617 -8.596 1.00 90.94 88 VAL A C 1
ATOM 711 O O . VAL A 1 88 ? 16.240 -10.503 -7.828 1.00 90.94 88 VAL A O 1
ATOM 714 N N . ALA A 1 89 ? 18.237 -9.782 -8.551 1.00 92.12 89 ALA A N 1
ATOM 715 C CA . ALA A 1 89 ? 18.309 -8.671 -7.603 1.00 92.12 89 ALA A CA 1
ATOM 716 C C . ALA A 1 89 ? 17.239 -7.606 -7.891 1.00 92.12 89 ALA A C 1
ATOM 718 O O . ALA A 1 89 ? 16.518 -7.200 -6.979 1.00 92.12 89 ALA A O 1
ATOM 719 N N . VAL A 1 90 ? 17.101 -7.212 -9.158 1.00 93.31 90 VAL A N 1
ATOM 720 C CA . VAL A 1 90 ? 16.135 -6.204 -9.604 1.00 93.31 90 VAL A CA 1
ATOM 721 C C . VAL A 1 90 ? 14.711 -6.749 -9.504 1.00 93.31 90 VAL A C 1
ATOM 723 O O . VAL A 1 90 ? 13.843 -6.092 -8.936 1.00 93.31 90 VAL A O 1
ATOM 726 N N . SER A 1 91 ? 14.485 -8.001 -9.909 1.00 93.69 91 SER A N 1
ATOM 727 C CA . SER A 1 91 ? 13.192 -8.673 -9.748 1.00 93.69 91 SER A CA 1
ATOM 728 C C . SER A 1 91 ? 12.737 -8.707 -8.283 1.00 93.69 91 SER A C 1
ATOM 730 O O . SER A 1 91 ? 11.581 -8.426 -7.972 1.00 93.69 91 SER A O 1
ATOM 732 N N . ARG A 1 92 ? 13.647 -9.012 -7.346 1.00 92.56 92 ARG A N 1
ATOM 733 C CA . ARG A 1 92 ? 13.340 -8.998 -5.904 1.00 92.56 92 ARG A CA 1
ATOM 734 C C . ARG A 1 92 ? 13.028 -7.598 -5.390 1.00 92.56 92 ARG A C 1
ATOM 736 O O . ARG A 1 92 ? 12.159 -7.464 -4.530 1.00 92.56 92 ARG A O 1
ATOM 743 N N . LEU A 1 93 ? 13.717 -6.578 -5.899 1.00 92.94 93 LEU A N 1
ATOM 744 C CA . LEU A 1 93 ? 13.429 -5.187 -5.567 1.00 92.94 93 LEU A CA 1
ATOM 745 C C . LEU A 1 93 ? 12.026 -4.792 -6.045 1.00 92.94 93 LEU A C 1
ATOM 747 O O . LEU A 1 93 ? 11.244 -4.274 -5.250 1.00 92.94 93 LEU A O 1
ATOM 751 N N . LEU A 1 94 ? 11.671 -5.098 -7.296 1.00 94.94 94 LEU A N 1
ATOM 752 C CA . LEU A 1 94 ? 10.331 -4.865 -7.839 1.00 94.94 94 LEU A CA 1
ATOM 753 C C . LEU A 1 94 ? 9.256 -5.582 -7.012 1.00 94.94 94 LEU A C 1
ATOM 755 O O . LEU A 1 94 ? 8.275 -4.960 -6.610 1.00 94.94 94 LEU A O 1
ATOM 759 N N . LEU A 1 95 ? 9.473 -6.859 -6.675 1.00 94.81 95 LEU A N 1
ATOM 760 C CA . LEU A 1 95 ? 8.566 -7.625 -5.817 1.00 94.81 95 LEU A CA 1
ATOM 761 C C . LEU A 1 95 ? 8.377 -6.968 -4.448 1.00 94.81 95 LEU A C 1
ATOM 763 O O . LEU A 1 95 ? 7.247 -6.873 -3.969 1.00 94.81 95 LEU A O 1
ATOM 767 N N . LYS A 1 96 ? 9.464 -6.510 -3.817 1.00 92.44 96 LYS A N 1
ATOM 768 C CA . LYS A 1 96 ? 9.397 -5.851 -2.509 1.00 92.44 96 LYS A CA 1
ATOM 769 C C . LYS A 1 96 ? 8.618 -4.537 -2.591 1.00 92.44 96 LYS A C 1
ATOM 771 O O . LYS A 1 96 ? 7.730 -4.329 -1.771 1.00 92.44 96 LYS A O 1
ATOM 776 N N . GLN A 1 97 ? 8.899 -3.697 -3.588 1.00 92.56 97 GLN A N 1
ATOM 777 C CA . GLN A 1 97 ? 8.165 -2.446 -3.809 1.00 92.56 97 GLN A CA 1
ATOM 778 C C . GLN A 1 97 ? 6.673 -2.711 -4.067 1.00 92.56 97 GLN A C 1
ATOM 780 O O . GLN A 1 97 ? 5.819 -2.063 -3.470 1.00 92.56 97 GLN A O 1
ATOM 785 N N . CYS A 1 98 ? 6.336 -3.711 -4.888 1.00 92.31 98 CYS A N 1
ATOM 786 C CA . CYS A 1 98 ? 4.942 -4.066 -5.150 1.00 92.31 98 CYS A CA 1
ATOM 787 C C . CYS A 1 98 ? 4.229 -4.558 -3.882 1.00 92.31 98 CYS A C 1
ATOM 789 O O . CYS A 1 98 ? 3.127 -4.111 -3.591 1.00 92.31 98 CYS A O 1
ATOM 791 N N . LYS A 1 99 ? 4.853 -5.431 -3.083 1.00 89.06 99 LYS A N 1
ATOM 792 C CA . LYS A 1 99 ? 4.265 -5.891 -1.811 1.00 89.06 99 LYS A CA 1
ATOM 793 C C . LYS A 1 99 ? 4.058 -4.760 -0.807 1.00 89.06 99 LYS A C 1
ATOM 795 O O . LYS A 1 99 ? 3.114 -4.816 -0.029 1.00 89.06 99 LYS A O 1
ATOM 800 N N . LEU A 1 100 ? 4.926 -3.755 -0.839 1.00 83.62 100 LEU A N 1
ATOM 801 C CA . LEU A 1 100 ? 4.847 -2.585 0.024 1.00 83.62 100 LEU A CA 1
ATOM 802 C C . LEU A 1 100 ? 3.661 -1.682 -0.339 1.00 83.62 100 LEU A C 1
ATOM 804 O O . LEU A 1 100 ? 2.871 -1.328 0.530 1.00 83.62 100 LEU A O 1
ATOM 808 N N . TYR A 1 101 ? 3.489 -1.354 -1.622 1.00 82.88 101 TYR A N 1
ATOM 809 C CA . TYR A 1 101 ? 2.387 -0.494 -2.072 1.00 82.88 101 TYR A CA 1
ATOM 810 C C . TYR A 1 101 ? 1.045 -1.230 -2.214 1.00 82.88 101 TYR A C 1
ATOM 812 O O . TYR A 1 101 ? -0.016 -0.608 -2.118 1.00 82.88 101 TYR A O 1
ATOM 820 N N . PHE A 1 102 ? 1.074 -2.550 -2.417 1.00 85.00 102 PHE A N 1
ATOM 821 C CA . PHE A 1 102 ? -0.100 -3.387 -2.686 1.00 85.00 102 PHE A CA 1
ATOM 822 C C . PHE A 1 102 ? -0.159 -4.614 -1.752 1.00 85.00 102 PHE A C 1
ATOM 824 O O . PHE A 1 102 ? -0.242 -5.747 -2.226 1.00 85.00 102 PHE A O 1
ATOM 831 N N . PRO A 1 103 ? -0.157 -4.428 -0.415 1.00 79.44 103 PRO A N 1
ATOM 832 C CA . PRO A 1 103 ? -0.029 -5.525 0.555 1.00 79.44 103 PRO A CA 1
ATOM 833 C C . PRO A 1 103 ? -1.233 -6.477 0.592 1.00 79.44 103 PRO A C 1
ATOM 835 O O . PRO A 1 103 ? -1.157 -7.555 1.176 1.00 79.44 103 PRO A O 1
ATOM 838 N N . ASN A 1 104 ? -2.352 -6.070 -0.009 1.00 79.06 104 ASN A N 1
ATOM 839 C CA . ASN A 1 104 ? -3.583 -6.852 -0.054 1.00 79.06 104 ASN A CA 1
ATOM 840 C C . ASN A 1 104 ? -3.712 -7.709 -1.321 1.00 79.06 104 ASN A C 1
ATOM 842 O O . ASN A 1 104 ? -4.676 -8.464 -1.411 1.00 79.06 104 ASN A O 1
ATOM 846 N N . GLU A 1 105 ? -2.795 -7.579 -2.285 1.00 86.00 105 GLU A N 1
ATOM 847 C CA . GLU A 1 105 ? -2.828 -8.321 -3.547 1.00 86.00 105 GLU A CA 1
ATOM 848 C C . GLU A 1 105 ? -1.972 -9.590 -3.472 1.00 86.00 105 GLU A C 1
ATOM 850 O O . GLU A 1 105 ? -0.965 -9.651 -2.760 1.00 86.00 105 GLU A O 1
ATOM 855 N N . GLN A 1 106 ? -2.341 -10.614 -4.241 1.00 89.88 106 GLN A N 1
ATOM 856 C CA . GLN A 1 106 ? -1.568 -11.847 -4.319 1.00 89.88 106 GLN A CA 1
ATOM 857 C C . GLN A 1 106 ? -0.419 -11.677 -5.318 1.00 89.88 106 GLN A C 1
ATOM 859 O O . GLN A 1 106 ? -0.597 -11.854 -6.525 1.00 89.88 106 GLN A O 1
ATOM 864 N N . ILE A 1 107 ? 0.764 -11.348 -4.791 1.00 91.44 107 ILE A N 1
ATOM 865 C CA . ILE A 1 107 ? 2.009 -11.154 -5.549 1.00 91.44 107 ILE A CA 1
ATOM 866 C C . ILE A 1 107 ? 3.067 -12.142 -5.043 1.00 91.44 107 ILE A C 1
ATOM 868 O O . ILE A 1 107 ? 3.853 -11.840 -4.141 1.00 91.44 107 ILE A O 1
ATOM 872 N N . ASP A 1 108 ? 3.074 -13.357 -5.584 1.00 82.44 108 ASP A N 1
ATOM 873 C CA . ASP A 1 108 ? 3.877 -14.448 -5.014 1.00 82.44 108 ASP A CA 1
ATOM 874 C C . ASP A 1 108 ? 5.277 -14.547 -5.624 1.00 82.44 108 ASP A C 1
ATOM 876 O O . ASP A 1 108 ? 6.254 -14.786 -4.909 1.00 82.44 108 ASP A O 1
ATOM 880 N N . THR A 1 109 ? 5.386 -14.350 -6.938 1.00 83.25 109 THR A N 1
ATOM 881 C CA . THR A 1 109 ? 6.603 -14.641 -7.702 1.00 83.25 109 THR A CA 1
ATOM 882 C C . THR A 1 109 ? 6.816 -13.663 -8.850 1.00 83.25 109 THR A C 1
ATOM 884 O O . THR A 1 109 ? 5.877 -13.052 -9.359 1.00 83.25 109 THR A O 1
ATOM 887 N N . VAL A 1 110 ? 8.078 -13.554 -9.268 1.00 93.62 110 VAL A N 1
ATOM 888 C CA . VAL A 1 110 ? 8.497 -12.831 -10.471 1.00 93.62 110 VAL A CA 1
ATOM 889 C C . VAL A 1 110 ? 8.956 -13.856 -11.498 1.00 93.62 110 VAL A C 1
ATOM 891 O O . VAL A 1 110 ? 9.706 -14.768 -11.151 1.00 93.62 110 VAL A O 1
ATOM 894 N N . PHE A 1 111 ? 8.495 -13.703 -12.730 1.00 95.38 111 PHE A N 1
ATOM 895 C CA . PHE A 1 111 ? 8.852 -14.524 -13.876 1.00 95.38 111 PHE A CA 1
ATOM 896 C C . PHE A 1 111 ? 9.809 -13.753 -14.786 1.00 95.38 111 PHE A C 1
ATOM 898 O O . PHE A 1 111 ? 9.725 -12.529 -14.881 1.00 95.38 111 PHE A O 1
ATOM 905 N N . THR A 1 112 ? 10.670 -14.462 -15.508 1.00 95.94 112 THR A N 1
ATOM 906 C CA . THR A 1 112 ? 11.209 -13.926 -16.766 1.00 95.94 112 THR A CA 1
ATOM 907 C C . THR A 1 112 ? 10.127 -13.963 -17.842 1.00 95.94 112 THR A C 1
ATOM 909 O O . THR A 1 112 ? 9.143 -14.705 -17.724 1.00 95.94 112 THR A O 1
ATOM 912 N N . THR A 1 113 ? 10.307 -13.210 -18.924 1.00 96.25 113 THR A N 1
ATOM 913 C CA . THR A 1 113 ? 9.397 -13.245 -20.077 1.00 96.25 113 THR A CA 1
ATOM 914 C C . THR A 1 113 ? 9.232 -14.671 -20.608 1.00 96.25 113 THR A C 1
ATOM 916 O O . THR A 1 113 ? 8.110 -15.121 -20.837 1.00 96.25 113 THR A O 1
ATOM 919 N N . GLU A 1 114 ? 10.329 -15.424 -20.726 1.00 95.31 114 GLU A N 1
ATOM 920 C CA . GLU A 1 114 ? 10.314 -16.826 -21.165 1.00 95.31 114 GLU A CA 1
ATOM 921 C C . GLU A 1 114 ? 9.490 -17.719 -20.223 1.00 95.31 114 GLU A C 1
ATOM 923 O O . GLU A 1 114 ? 8.624 -18.477 -20.669 1.00 95.31 114 GLU A O 1
ATOM 928 N N . GLN A 1 115 ? 9.707 -17.597 -18.910 1.00 95.31 115 GLN A N 1
ATOM 929 C CA . GLN A 1 115 ? 8.973 -18.379 -17.917 1.00 95.31 115 GLN A CA 1
ATOM 930 C C . GLN A 1 115 ? 7.480 -18.061 -17.950 1.00 95.31 115 GLN A C 1
ATOM 932 O O . GLN A 1 115 ? 6.664 -18.980 -17.943 1.00 95.31 115 GLN A O 1
ATOM 937 N N . PHE A 1 116 ? 7.118 -16.780 -18.022 1.00 96.06 116 PHE A N 1
ATOM 938 C CA . PHE A 1 116 ? 5.725 -16.361 -18.109 1.00 96.06 116 PHE A CA 1
ATOM 939 C C . PHE A 1 116 ? 5.053 -16.918 -19.368 1.00 96.06 116 PHE A C 1
ATOM 941 O O . PHE A 1 116 ? 3.991 -17.530 -19.270 1.00 96.06 116 PHE A O 1
ATOM 948 N N . LYS A 1 117 ? 5.704 -16.801 -20.531 1.00 95.62 117 LYS A N 1
ATOM 949 C CA . LYS A 1 117 ? 5.191 -17.339 -21.797 1.00 95.62 117 LYS A CA 1
ATOM 950 C C . LYS A 1 117 ? 4.987 -18.850 -21.770 1.00 95.62 117 LYS A C 1
ATOM 952 O O . LYS A 1 117 ? 4.012 -19.331 -22.334 1.00 95.62 117 LYS A O 1
ATOM 957 N N . SER A 1 118 ? 5.837 -19.593 -21.061 1.00 95.69 118 SER A N 1
ATOM 958 C CA . SER A 1 118 ? 5.689 -21.049 -20.931 1.00 95.69 118 SER A CA 1
ATOM 959 C C . SER A 1 118 ? 4.444 -21.493 -20.148 1.00 95.69 118 SER A C 1
ATOM 961 O O . SER A 1 118 ? 3.994 -22.626 -20.309 1.00 95.69 118 SER A O 1
ATOM 963 N N . VAL A 1 119 ? 3.879 -20.616 -19.309 1.00 93.25 119 VAL A N 1
ATOM 964 C CA . VAL A 1 119 ? 2.710 -20.918 -18.464 1.00 93.25 119 VAL A CA 1
ATOM 965 C C . VAL A 1 119 ? 1.489 -20.057 -18.786 1.00 93.25 119 VAL A C 1
ATOM 967 O O . VAL A 1 119 ? 0.447 -20.241 -18.161 1.00 93.25 119 VAL A O 1
ATOM 970 N N . GLU A 1 120 ? 1.588 -19.132 -19.744 1.00 93.94 120 GLU A N 1
ATOM 971 C CA . GLU A 1 120 ? 0.560 -18.123 -20.026 1.00 93.94 120 GLU A CA 1
ATOM 972 C C . GLU A 1 120 ? -0.816 -18.747 -20.321 1.00 93.94 120 GLU A C 1
ATOM 974 O O . GLU A 1 120 ? -1.842 -18.266 -19.835 1.00 93.94 120 GLU A O 1
ATOM 979 N N . ASP A 1 121 ? -0.847 -19.857 -21.060 1.00 91.38 121 ASP A N 1
ATOM 980 C CA . ASP A 1 121 ? -2.091 -20.518 -21.468 1.00 91.38 121 ASP A CA 1
ATOM 981 C C . ASP A 1 121 ? -2.880 -21.099 -20.287 1.00 91.38 121 ASP A C 1
ATOM 983 O O . ASP A 1 121 ? -4.116 -21.076 -20.277 1.00 91.38 121 ASP A O 1
ATOM 987 N N . ILE A 1 122 ? -2.169 -21.577 -19.265 1.00 91.06 122 ILE A N 1
ATOM 988 C CA . ILE A 1 122 ? -2.747 -22.195 -18.064 1.00 91.06 122 ILE A CA 1
ATOM 989 C C . ILE A 1 122 ? -2.807 -21.234 -16.871 1.00 91.06 122 ILE A C 1
ATOM 991 O O . ILE A 1 122 ? -3.390 -21.567 -15.836 1.00 91.06 122 ILE A O 1
ATOM 995 N N . ALA A 1 123 ? -2.208 -20.049 -16.995 1.00 89.75 123 ALA A N 1
ATOM 996 C CA . ALA A 1 123 ? -2.185 -19.057 -15.941 1.00 89.75 123 ALA A CA 1
ATOM 997 C C . ALA A 1 123 ? -3.599 -18.525 -15.650 1.00 89.75 123 ALA A C 1
ATOM 999 O O . ALA A 1 123 ? -4.450 -18.369 -16.526 1.00 89.75 123 ALA A O 1
ATOM 1000 N N . GLN A 1 124 ? -3.841 -18.230 -14.377 1.00 89.69 124 GLN A N 1
ATOM 1001 C CA . GLN A 1 124 ? -5.030 -17.522 -13.910 1.00 89.69 124 GLN A CA 1
ATOM 1002 C C . GLN A 1 124 ? -4.537 -16.334 -13.104 1.00 89.69 124 GLN A C 1
ATOM 1004 O O . GLN A 1 124 ? -4.101 -16.514 -11.963 1.00 89.69 124 GLN A O 1
ATOM 1009 N N . VAL A 1 125 ? -4.521 -15.166 -13.741 1.00 91.56 125 VAL A N 1
ATOM 1010 C CA . VAL A 1 125 ? -4.049 -13.897 -13.180 1.00 91.56 125 VAL A CA 1
ATOM 1011 C C . VAL A 1 125 ? -5.021 -12.805 -13.599 1.00 91.56 125 VAL A C 1
ATOM 1013 O O . VAL A 1 125 ? -5.610 -12.880 -14.679 1.00 91.56 125 VAL A O 1
ATOM 1016 N N . ASP A 1 126 ? -5.161 -11.785 -12.766 1.00 91.06 126 ASP A N 1
ATOM 1017 C CA . ASP A 1 126 ? -6.002 -10.626 -13.059 1.00 91.06 126 ASP A CA 1
ATOM 1018 C C . ASP A 1 126 ? -5.227 -9.543 -13.818 1.00 91.06 126 ASP A C 1
ATOM 1020 O O . ASP A 1 126 ? -5.804 -8.786 -14.602 1.00 91.06 126 ASP A O 1
ATOM 1024 N N . VAL A 1 127 ? -3.914 -9.452 -13.581 1.00 93.75 127 VAL A N 1
ATOM 1025 C CA . VAL A 1 127 ? -3.024 -8.490 -14.237 1.00 93.75 127 VAL A CA 1
ATOM 1026 C C . VAL A 1 127 ? -1.572 -8.958 -14.208 1.00 93.75 127 VAL A C 1
ATOM 1028 O O . VAL A 1 127 ? -1.112 -9.590 -13.255 1.00 93.75 127 VAL A O 1
ATOM 1031 N N . VAL A 1 128 ? -0.848 -8.609 -15.264 1.00 95.69 128 VAL A N 1
ATOM 1032 C CA . VAL A 1 128 ? 0.597 -8.762 -15.384 1.00 95.69 128 VAL A CA 1
ATOM 1033 C C . VAL A 1 128 ? 1.234 -7.388 -15.237 1.00 95.69 128 VAL A C 1
ATOM 1035 O O . VAL A 1 128 ? 0.836 -6.438 -15.908 1.00 95.69 128 VAL A O 1
ATOM 1038 N N . ILE A 1 129 ? 2.225 -7.272 -14.365 1.00 96.31 129 ILE A N 1
ATOM 1039 C CA . ILE A 1 129 ? 3.043 -6.070 -14.224 1.00 96.31 129 ILE A CA 1
ATOM 1040 C C . ILE A 1 129 ? 4.417 -6.402 -14.780 1.00 96.31 129 ILE A C 1
ATOM 1042 O O . ILE A 1 129 ? 5.031 -7.377 -14.356 1.00 96.31 129 ILE A O 1
ATOM 1046 N N . THR A 1 130 ? 4.874 -5.626 -15.751 1.00 96.94 130 THR A N 1
ATOM 1047 C CA . THR A 1 130 ? 6.071 -5.944 -16.528 1.00 96.94 130 THR A CA 1
ATOM 1048 C C . THR A 1 130 ? 6.999 -4.748 -16.629 1.00 96.94 130 THR A C 1
ATOM 1050 O O . THR A 1 130 ? 6.536 -3.613 -16.755 1.00 96.94 130 THR A O 1
ATOM 1053 N N . THR A 1 131 ? 8.298 -5.018 -16.609 1.00 95.81 131 THR A N 1
ATOM 1054 C CA . THR A 1 131 ? 9.342 -4.059 -17.001 1.00 95.81 131 THR A CA 1
ATOM 1055 C C . THR A 1 131 ? 9.721 -4.191 -18.477 1.00 95.81 131 THR A C 1
ATOM 1057 O O . THR A 1 131 ? 10.361 -3.309 -19.036 1.00 95.81 131 THR A O 1
ATOM 1060 N N . ASN A 1 132 ? 9.285 -5.271 -19.132 1.00 94.50 132 ASN A N 1
ATOM 1061 C CA . ASN A 1 132 ? 9.472 -5.491 -20.559 1.00 94.50 132 ASN A CA 1
ATOM 1062 C C . ASN A 1 132 ? 8.354 -4.803 -21.362 1.00 94.50 132 ASN A C 1
ATOM 1064 O O . ASN A 1 132 ? 7.191 -5.220 -21.297 1.00 94.50 132 ASN A O 1
ATOM 1068 N N . ASP A 1 133 ? 8.716 -3.779 -22.137 1.00 91.56 133 ASP A N 1
ATOM 1069 C CA . ASP A 1 133 ? 7.796 -3.022 -22.992 1.00 91.56 133 ASP A CA 1
ATOM 1070 C C . ASP A 1 133 ? 7.202 -3.857 -24.136 1.00 91.56 133 ASP A C 1
ATOM 1072 O O . ASP A 1 133 ? 6.043 -3.646 -24.517 1.00 91.56 133 ASP A O 1
ATOM 1076 N N . ASP A 1 134 ? 7.941 -4.853 -24.620 1.00 92.56 134 ASP A N 1
ATOM 1077 C CA . ASP A 1 134 ? 7.565 -5.705 -25.750 1.00 92.56 134 ASP A CA 1
ATOM 1078 C C . ASP A 1 134 ? 6.742 -6.931 -25.329 1.00 92.56 134 ASP A C 1
ATOM 1080 O O . ASP A 1 134 ? 6.311 -7.721 -26.175 1.00 92.56 134 ASP A O 1
ATOM 1084 N N . LEU A 1 135 ? 6.490 -7.110 -24.027 1.00 93.38 135 LEU A N 1
ATOM 1085 C CA . LEU A 1 135 ? 5.636 -8.192 -23.558 1.00 93.38 135 LEU A CA 1
ATOM 1086 C C . LEU A 1 135 ? 4.200 -7.972 -24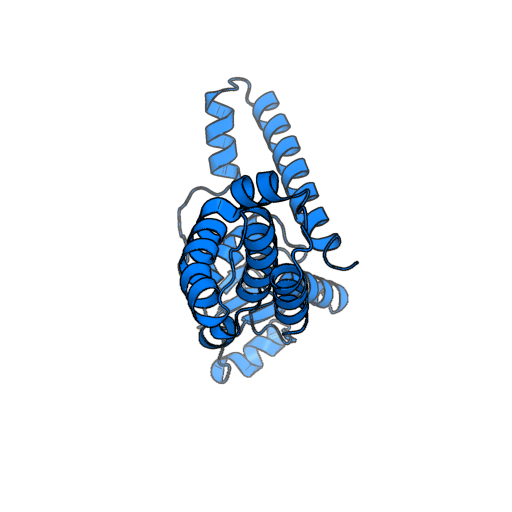.048 1.00 93.38 135 LEU A C 1
ATOM 1088 O O . LEU A 1 135 ? 3.541 -6.989 -23.700 1.00 93.38 135 LEU A O 1
ATOM 1092 N N . ASP A 1 136 ? 3.705 -8.942 -24.807 1.00 93.69 136 ASP A N 1
ATOM 1093 C CA . ASP A 1 136 ? 2.293 -9.070 -25.149 1.00 93.69 136 ASP A CA 1
ATOM 1094 C C . ASP A 1 136 ? 1.655 -10.202 -24.340 1.00 93.69 136 ASP A C 1
ATOM 1096 O O . ASP A 1 136 ? 2.334 -11.171 -23.992 1.00 93.69 136 ASP A O 1
ATOM 1100 N N . SER A 1 137 ? 0.367 -10.101 -24.020 1.00 92.81 137 SER A N 1
ATOM 1101 C CA . SER A 1 137 ? -0.344 -11.136 -23.273 1.00 92.81 137 SER A CA 1
ATOM 1102 C C . SER A 1 137 ? -1.857 -11.051 -23.435 1.00 92.81 137 SER A C 1
ATOM 1104 O O . SER A 1 137 ? -2.427 -9.973 -23.593 1.00 92.81 137 SER A O 1
ATOM 1106 N N . ARG A 1 138 ? -2.536 -12.197 -23.297 1.00 91.44 138 ARG A N 1
ATOM 1107 C CA . ARG A 1 138 ? -4.006 -12.253 -23.164 1.00 91.44 138 ARG A CA 1
ATOM 1108 C C . ARG A 1 138 ? -4.527 -11.568 -21.896 1.00 91.44 138 ARG A C 1
ATOM 1110 O O . ARG A 1 138 ? -5.723 -11.293 -21.805 1.00 91.44 138 ARG A O 1
ATOM 1117 N N . PHE A 1 139 ? -3.668 -11.365 -20.898 1.00 93.12 139 PHE A N 1
ATOM 1118 C CA . PHE A 1 139 ? -4.025 -10.704 -19.649 1.00 93.12 139 PHE A CA 1
ATOM 1119 C C . PHE A 1 139 ? -3.760 -9.196 -19.732 1.00 93.12 139 PHE A C 1
ATOM 1121 O O . PHE A 1 139 ? -2.876 -8.759 -20.465 1.00 93.12 139 PHE A O 1
ATOM 1128 N N . PRO A 1 140 ? -4.477 -8.384 -18.941 1.00 93.06 140 PRO A N 1
ATOM 1129 C CA . PRO A 1 140 ? -4.139 -6.982 -18.716 1.00 93.06 140 PRO A CA 1
ATOM 1130 C C . PRO A 1 140 ? -2.658 -6.771 -18.368 1.00 93.06 140 PRO A C 1
ATOM 1132 O O . PRO A 1 140 ? -2.157 -7.417 -17.450 1.00 93.06 140 PRO A O 1
ATOM 1135 N N . ILE A 1 141 ? -1.978 -5.836 -19.046 1.00 94.06 141 ILE A N 1
ATOM 1136 C CA . ILE A 1 141 ? -0.560 -5.522 -18.802 1.00 94.06 141 ILE A CA 1
ATOM 1137 C C . ILE A 1 141 ? -0.386 -4.097 -18.263 1.00 94.06 141 ILE A C 1
ATOM 1139 O O . ILE A 1 141 ? -0.794 -3.119 -18.893 1.00 94.06 141 ILE A O 1
ATOM 1143 N N . LEU A 1 142 ? 0.308 -3.971 -17.134 1.00 93.75 142 LEU A N 1
ATOM 1144 C CA . LEU A 1 142 ? 0.836 -2.718 -16.605 1.00 93.75 142 LEU A CA 1
ATOM 1145 C C . LEU A 1 142 ? 2.351 -2.674 -16.803 1.00 93.75 142 LEU A C 1
ATOM 1147 O O . LEU A 1 142 ? 3.095 -3.386 -16.140 1.00 93.75 142 LEU A O 1
ATOM 1151 N N . ARG A 1 143 ? 2.797 -1.806 -17.710 1.00 94.25 143 ARG A N 1
ATOM 1152 C CA . ARG A 1 143 ? 4.219 -1.486 -17.888 1.00 94.25 143 ARG A CA 1
ATOM 1153 C C . ARG A 1 143 ? 4.674 -0.497 -16.822 1.00 94.25 143 ARG A C 1
ATOM 1155 O O . ARG A 1 143 ? 3.956 0.496 -16.624 1.00 94.25 143 ARG A O 1
ATOM 1162 N N . VAL A 1 144 ? 5.796 -0.802 -16.172 1.00 95.25 144 VAL A N 1
ATOM 1163 C CA . VAL A 1 144 ? 6.405 -0.024 -15.085 1.00 95.25 144 VAL A CA 1
ATOM 1164 C C . V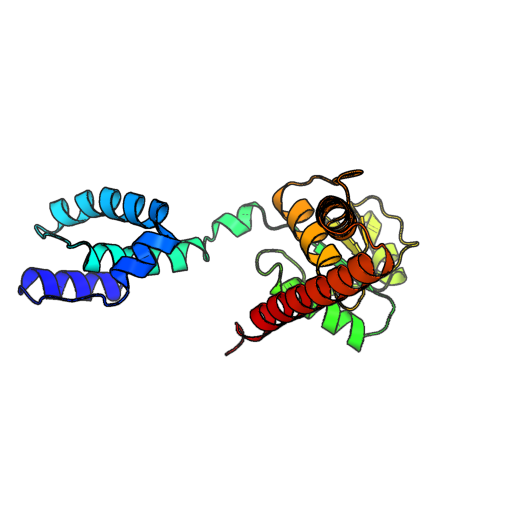AL A 1 144 ? 7.928 -0.067 -15.160 1.00 95.25 144 VAL A C 1
ATOM 1166 O O . VAL A 1 144 ? 8.498 -0.977 -15.759 1.00 95.25 144 VAL A O 1
ATOM 1169 N N . ASN A 1 145 ? 8.591 0.864 -14.481 1.00 93.44 145 ASN A N 1
ATOM 1170 C CA . ASN A 1 145 ? 10.036 0.798 -14.298 1.00 93.44 145 ASN A CA 1
ATOM 1171 C C . ASN A 1 145 ? 10.428 -0.275 -13.256 1.00 93.44 145 ASN A C 1
ATOM 1173 O O . ASN A 1 145 ? 9.682 -0.515 -12.301 1.00 93.44 145 ASN A O 1
ATOM 1177 N N . PRO A 1 146 ? 11.619 -0.902 -13.361 1.00 90.12 146 PRO A N 1
ATOM 1178 C CA . PRO A 1 146 ? 12.082 -1.871 -12.359 1.00 90.12 146 PRO A CA 1
ATOM 1179 C C . PRO A 1 146 ? 12.250 -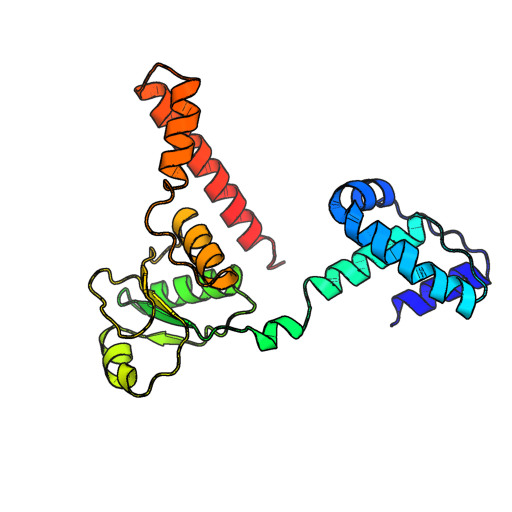1.267 -10.953 1.00 90.12 146 PRO A C 1
ATOM 1181 O O . PRO A 1 146 ? 12.038 -1.933 -9.934 1.00 90.12 146 PRO A O 1
ATOM 1184 N N . ILE A 1 147 ? 12.621 0.013 -10.898 1.00 91.62 147 ILE A N 1
ATOM 1185 C CA . ILE A 1 147 ? 12.527 0.858 -9.707 1.00 91.62 147 ILE A CA 1
ATOM 1186 C C . ILE A 1 147 ? 11.276 1.705 -9.904 1.00 91.62 147 ILE A C 1
ATOM 1188 O O . ILE A 1 147 ? 11.243 2.500 -10.836 1.00 91.62 147 ILE A O 1
ATOM 1192 N N . LEU A 1 148 ? 10.253 1.500 -9.073 1.00 88.94 148 LEU A N 1
ATOM 1193 C CA . LEU A 1 148 ? 8.953 2.123 -9.297 1.00 88.94 148 LEU A CA 1
ATOM 1194 C C . LEU A 1 148 ? 9.046 3.634 -9.093 1.00 88.94 148 LEU A C 1
ATOM 1196 O O . LEU A 1 148 ? 9.501 4.104 -8.048 1.00 88.94 148 LEU A O 1
ATOM 1200 N N . GLU A 1 149 ? 8.539 4.386 -10.060 1.00 87.38 149 GLU A N 1
ATOM 1201 C CA . GLU A 1 149 ? 8.337 5.822 -9.919 1.00 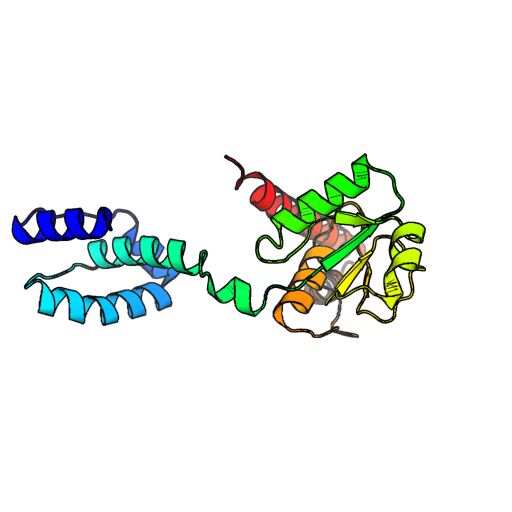87.38 149 GLU A CA 1
ATOM 1202 C C . GLU A 1 149 ? 6.915 6.134 -9.429 1.00 87.38 14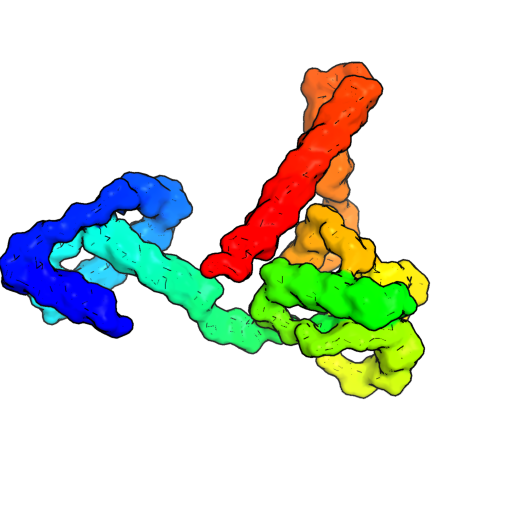9 GLU A C 1
ATOM 1204 O O . GLU A 1 149 ? 6.016 5.288 -9.446 1.00 87.38 149 GLU A O 1
ATOM 1209 N N . ALA A 1 150 ? 6.671 7.376 -8.999 1.00 80.62 150 ALA A N 1
ATOM 1210 C CA . ALA A 1 150 ? 5.343 7.784 -8.537 1.00 80.62 150 ALA A CA 1
ATOM 1211 C C . ALA A 1 150 ? 4.255 7.572 -9.604 1.00 80.62 150 ALA A C 1
ATOM 1213 O O . ALA A 1 150 ? 3.132 7.198 -9.266 1.00 80.62 150 ALA A O 1
ATOM 1214 N N . GLU A 1 151 ? 4.578 7.772 -10.885 1.00 80.38 151 GLU A N 1
ATOM 1215 C CA . GLU A 1 151 ? 3.638 7.533 -11.983 1.00 80.38 151 GLU A CA 1
ATOM 1216 C C . GLU A 1 151 ? 3.262 6.048 -12.105 1.00 80.38 151 GLU A C 1
ATOM 1218 O O . GLU A 1 151 ? 2.079 5.732 -12.268 1.00 80.38 151 GLU A O 1
ATOM 1223 N N . ASP A 1 152 ? 4.231 5.142 -11.930 1.00 88.62 152 ASP A N 1
ATOM 1224 C CA . ASP A 1 152 ? 4.002 3.694 -11.923 1.00 88.62 152 ASP A CA 1
ATOM 1225 C C . ASP A 1 152 ? 3.057 3.302 -10.785 1.00 88.62 152 ASP A C 1
ATOM 1227 O O . ASP A 1 152 ? 2.041 2.636 -11.004 1.00 88.62 152 ASP A O 1
ATOM 1231 N N . ILE A 1 153 ? 3.343 3.786 -9.572 1.00 87.50 153 ILE A N 1
ATOM 1232 C CA . ILE A 1 153 ? 2.555 3.496 -8.369 1.00 87.50 153 ILE A CA 1
ATOM 1233 C C . ILE A 1 153 ? 1.117 3.995 -8.535 1.00 87.50 153 ILE A C 1
ATOM 1235 O O . ILE A 1 153 ? 0.168 3.264 -8.247 1.00 87.50 153 ILE A O 1
ATOM 1239 N N . LEU A 1 154 ? 0.932 5.226 -9.022 1.00 80.75 154 LEU A N 1
ATOM 1240 C CA . LEU A 1 154 ? -0.392 5.811 -9.236 1.00 80.75 154 LEU A CA 1
ATOM 1241 C C . LEU A 1 154 ? -1.197 5.028 -10.276 1.00 80.75 154 LEU A C 1
ATOM 1243 O O . LEU A 1 154 ? -2.372 4.732 -10.050 1.00 80.75 154 LEU A O 1
ATOM 1247 N N . LYS A 1 155 ? -0.564 4.651 -11.389 1.00 84.69 155 LYS A N 1
ATOM 1248 C CA . LYS A 1 155 ? -1.178 3.844 -12.449 1.00 84.69 155 LYS A CA 1
ATOM 1249 C C . LYS A 1 155 ? -1.583 2.460 -11.940 1.00 84.69 155 LYS A C 1
ATOM 1251 O O . LYS A 1 155 ? -2.698 2.010 -12.206 1.00 84.69 155 LYS A O 1
ATOM 1256 N N . MET A 1 156 ? -0.708 1.800 -11.182 1.00 88.12 156 MET A N 1
ATOM 1257 C CA . MET A 1 156 ? -0.994 0.508 -10.557 1.00 88.12 156 MET A CA 1
ATOM 1258 C C . MET A 1 156 ? -2.143 0.619 -9.546 1.00 88.12 156 MET A C 1
ATOM 1260 O O . MET A 1 156 ? -3.063 -0.193 -9.591 1.00 88.12 156 MET A O 1
ATOM 1264 N N . LEU A 1 157 ? -2.149 1.642 -8.682 1.00 83.00 157 LEU A N 1
ATOM 1265 C CA . LEU A 1 157 ? -3.220 1.880 -7.703 1.00 83.00 157 LEU A CA 1
ATOM 1266 C C . LEU A 1 157 ? -4.583 2.087 -8.367 1.00 83.00 157 LEU A C 1
ATOM 1268 O O . LEU A 1 157 ? -5.573 1.503 -7.922 1.00 83.00 157 LEU A O 1
ATOM 1272 N N . ASP A 1 158 ? -4.638 2.914 -9.411 1.00 78.44 158 ASP A N 1
ATOM 1273 C CA . ASP A 1 158 ? -5.874 3.209 -10.139 1.00 78.44 158 ASP A CA 1
ATOM 1274 C C . ASP A 1 158 ? -6.439 1.936 -10.782 1.00 78.44 158 ASP A C 1
ATOM 1276 O O . ASP A 1 158 ? -7.611 1.593 -10.595 1.00 78.44 158 ASP A O 1
ATOM 1280 N N . TYR A 1 159 ? -5.578 1.157 -11.445 1.00 82.69 159 TYR A N 1
ATOM 1281 C CA . TYR A 1 159 ? -5.980 -0.097 -12.072 1.00 82.69 159 TYR A CA 1
ATOM 1282 C C . TYR A 1 159 ? -6.424 -1.149 -11.048 1.00 82.69 159 TYR A C 1
ATOM 1284 O O . TYR A 1 159 ? -7.472 -1.787 -11.206 1.00 82.69 159 TYR A O 1
ATOM 1292 N N . LEU A 1 160 ? -5.651 -1.338 -9.976 1.00 79.25 160 LEU A N 1
ATOM 1293 C CA . LEU A 1 160 ? -5.942 -2.340 -8.954 1.00 79.25 160 LEU A CA 1
ATOM 1294 C C . LEU A 1 160 ? -7.258 -2.028 -8.226 1.00 79.25 160 LEU A C 1
ATOM 1296 O O . LEU A 1 160 ? -8.056 -2.944 -8.039 1.00 79.25 160 LEU A O 1
ATOM 1300 N N . LYS A 1 161 ? -7.573 -0.754 -7.963 1.00 71.62 161 LYS A N 1
ATOM 1301 C CA . LYS A 1 161 ? -8.833 -0.357 -7.311 1.00 71.62 161 LYS A CA 1
ATOM 1302 C C . LYS A 1 161 ? -10.050 -0.325 -8.231 1.00 71.62 161 LYS A C 1
ATOM 1304 O O . LYS A 1 161 ? -11.142 -0.669 -7.783 1.00 71.62 161 LYS A O 1
ATOM 1309 N N . HIS A 1 162 ? -9.893 0.112 -9.479 1.00 70.25 162 HIS A N 1
ATOM 1310 C CA . HIS A 1 162 ? -11.040 0.440 -10.331 1.00 70.25 162 HIS A CA 1
ATOM 1311 C C . HIS A 1 162 ? -11.225 -0.483 -11.539 1.00 70.25 162 HIS A C 1
ATOM 1313 O O . HIS A 1 162 ? -12.283 -0.422 -12.155 1.00 70.25 162 HIS A O 1
ATOM 1319 N N . ASN A 1 163 ? -10.268 -1.367 -11.863 1.00 63.12 163 ASN A N 1
ATOM 1320 C CA . ASN A 1 163 ? -10.270 -2.178 -13.097 1.00 63.12 163 ASN A CA 1
ATOM 1321 C C . ASN A 1 163 ? -10.338 -1.332 -14.385 1.00 63.12 163 ASN A C 1
ATOM 1323 O O . ASN A 1 163 ? -10.844 -1.791 -15.407 1.00 63.12 163 ASN A O 1
ATOM 1327 N N . ILE A 1 164 ? -9.854 -0.088 -14.353 1.00 58.38 164 ILE A N 1
ATOM 1328 C CA . ILE A 1 164 ? -9.902 0.820 -15.502 1.00 58.38 164 ILE A CA 1
ATOM 1329 C C . ILE A 1 164 ? -8.477 1.062 -15.991 1.00 58.38 164 ILE A C 1
ATOM 1331 O O . ILE A 1 164 ? -7.654 1.631 -15.281 1.00 58.38 164 ILE A O 1
ATOM 1335 N N . PHE A 1 165 ? -8.195 0.692 -17.241 1.00 55.44 165 PHE A N 1
ATOM 1336 C CA . PHE A 1 165 ? -7.080 1.283 -17.974 1.00 55.44 165 PHE A CA 1
ATOM 1337 C C . PHE A 1 165 ? -7.487 2.701 -18.370 1.00 55.44 165 PHE A C 1
ATOM 1339 O O . PHE A 1 165 ? -8.218 2.883 -19.348 1.00 55.44 165 PHE A O 1
ATOM 1346 N N . ARG A 1 166 ? -7.058 3.726 -17.623 1.00 52.28 166 ARG A N 1
ATOM 1347 C CA . ARG A 1 166 ? -7.237 5.119 -18.062 1.00 52.28 166 ARG A CA 1
ATOM 1348 C C . ARG A 1 166 ? -6.309 5.400 -19.242 1.00 52.28 166 ARG A C 1
ATOM 1350 O O . ARG A 1 166 ? -5.265 6.023 -19.106 1.00 52.28 166 ARG A O 1
ATOM 1357 N N . ASN A 1 167 ? -6.722 4.972 -20.429 1.00 46.03 167 ASN A N 1
ATOM 1358 C CA . ASN A 1 167 ? -6.199 5.513 -21.672 1.00 46.03 167 ASN A CA 1
ATOM 1359 C C . ASN A 1 167 ? -6.691 6.968 -21.784 1.00 46.03 167 ASN A C 1
ATOM 1361 O O . ASN A 1 167 ? -7.889 7.197 -21.938 1.00 46.03 167 ASN A O 1
ATOM 1365 N N . LYS A 1 168 ? -5.765 7.938 -21.725 1.00 43.22 168 LYS A N 1
ATOM 1366 C CA . LYS A 1 168 ? -5.970 9.392 -21.941 1.00 43.22 168 LYS A CA 1
ATOM 1367 C C . LYS A 1 168 ? -6.523 10.243 -20.785 1.00 43.22 168 LYS A C 1
ATOM 1369 O O . LYS A 1 168 ? -7.222 11.224 -21.035 1.00 43.22 168 LYS A O 1
ATOM 1374 N N . SER A 1 169 ? -6.173 9.969 -19.531 1.00 47.81 169 SER A N 1
ATOM 1375 C CA . SER A 1 169 ? -6.052 11.098 -18.591 1.00 47.81 169 SER A CA 1
ATOM 1376 C C . SER A 1 169 ? -4.640 11.642 -18.727 1.00 47.81 169 SER A C 1
ATOM 1378 O O . SER A 1 169 ? -3.716 10.835 -18.776 1.00 47.81 169 SER A O 1
ATOM 1380 N N . LYS A 1 170 ? -4.475 12.970 -18.791 1.00 50.88 170 LYS A N 1
ATOM 1381 C CA . LYS A 1 170 ? -3.147 13.594 -18.731 1.00 50.88 170 LYS A CA 1
ATOM 1382 C C . LYS A 1 170 ? -2.342 12.953 -17.594 1.00 50.88 170 LYS A C 1
ATOM 1384 O O . LYS A 1 170 ? -2.912 12.789 -16.506 1.00 50.88 170 LYS A O 1
ATOM 1389 N N . SER A 1 171 ? -1.085 12.576 -17.842 1.00 63.53 171 SER A N 1
ATOM 1390 C CA . SER A 1 171 ? -0.185 12.061 -16.798 1.00 63.53 171 SER A CA 1
ATOM 1391 C C . SER A 1 171 ? -0.131 13.043 -15.619 1.00 63.53 171 SER A C 1
ATOM 1393 O O . SER A 1 171 ? -0.453 14.225 -15.771 1.00 63.53 171 SER A O 1
ATOM 1395 N N . PHE A 1 172 ? 0.244 12.581 -14.424 1.00 68.50 172 PHE A N 1
ATOM 1396 C CA . PHE A 1 172 ? 0.474 13.485 -13.296 1.00 68.50 172 PHE A CA 1
ATOM 1397 C C . PHE A 1 172 ? 1.446 14.604 -13.692 1.00 68.50 172 PHE A C 1
ATOM 1399 O O . PHE A 1 172 ? 1.135 15.773 -13.466 1.00 68.50 172 PHE A O 1
ATOM 1406 N N . SER A 1 173 ? 2.537 14.260 -14.381 1.00 67.75 173 SER A N 1
ATOM 1407 C CA . SER A 1 173 ? 3.489 15.220 -14.946 1.00 67.75 173 SER A CA 1
ATOM 1408 C C . SER A 1 173 ? 2.843 16.192 -15.936 1.00 67.75 173 SER A C 1
ATOM 1410 O O . SER A 1 173 ? 3.098 17.391 -15.869 1.00 67.75 173 SER A O 1
ATOM 1412 N N . GLU A 1 174 ? 1.949 15.732 -16.809 1.00 70.06 174 GLU A N 1
ATOM 1413 C CA . GLU A 1 174 ? 1.238 16.593 -17.766 1.00 70.06 174 GLU A CA 1
ATOM 1414 C C . GLU A 1 174 ? 0.215 17.517 -17.085 1.00 70.06 174 GLU A C 1
ATOM 1416 O O . GLU A 1 174 ? 0.055 18.676 -17.478 1.00 70.06 174 GLU A O 1
ATOM 1421 N N . ASN A 1 175 ? -0.475 17.033 -16.049 1.00 75.75 175 ASN A N 1
ATOM 1422 C CA . ASN A 1 175 ? -1.375 17.850 -15.236 1.00 75.75 175 ASN A CA 1
ATOM 1423 C C . ASN A 1 175 ? -0.589 18.901 -14.458 1.00 75.75 175 ASN A C 1
ATOM 1425 O O . ASN A 1 175 ? -0.956 20.075 -14.492 1.00 75.75 175 ASN A O 1
ATOM 1429 N N . LEU A 1 176 ? 0.510 18.496 -13.820 1.00 79.19 176 LEU A N 1
ATOM 1430 C CA . LEU A 1 176 ? 1.392 19.377 -13.069 1.00 79.19 176 LEU A CA 1
ATOM 1431 C C . LEU A 1 176 ? 2.016 20.435 -13.983 1.00 79.19 176 LEU A C 1
ATOM 1433 O O . LEU A 1 176 ? 1.946 21.618 -13.667 1.00 79.19 176 LEU A O 1
ATOM 1437 N N . SER A 1 177 ? 2.516 20.039 -15.153 1.00 80.50 177 SER A N 1
ATOM 1438 C CA . SER A 1 177 ? 3.028 20.950 -16.179 1.00 80.50 177 SER A CA 1
ATOM 1439 C C . SER A 1 177 ? 1.958 21.953 -16.618 1.00 80.50 177 SER A C 1
ATOM 1441 O O . SER A 1 177 ? 2.194 23.162 -16.615 1.00 80.50 177 SER A O 1
ATOM 1443 N N . SER A 1 178 ? 0.735 21.483 -16.894 1.00 80.56 178 SER A N 1
ATOM 1444 C CA . SER A 1 178 ? -0.363 22.375 -17.280 1.00 80.56 178 SER A CA 1
ATOM 1445 C C . SER A 1 178 ? -0.765 23.345 -16.165 1.00 80.56 178 SER A C 1
ATOM 1447 O O . SER A 1 178 ? -1.027 24.514 -16.441 1.00 80.56 178 SER A O 1
ATOM 1449 N N . LEU A 1 179 ? -0.735 22.906 -14.905 1.00 81.88 179 LEU A N 1
ATOM 1450 C CA . LEU A 1 179 ? -1.032 23.749 -13.754 1.00 81.88 179 LEU A CA 1
ATOM 1451 C C . LEU A 1 179 ? 0.069 24.793 -13.541 1.00 81.88 179 LEU A C 1
ATOM 1453 O O . LEU A 1 179 ? -0.231 25.979 -13.459 1.00 81.88 179 LEU A O 1
ATOM 1457 N N . ILE A 1 180 ? 1.340 24.386 -13.527 1.00 86.44 180 ILE A N 1
ATOM 1458 C CA . ILE A 1 180 ? 2.482 25.295 -13.351 1.00 86.44 180 ILE A CA 1
ATOM 1459 C C . ILE A 1 180 ? 2.521 26.332 -14.477 1.00 86.44 180 ILE A C 1
ATOM 1461 O O . ILE A 1 180 ? 2.698 27.517 -14.202 1.00 86.44 180 ILE A O 1
ATOM 1465 N N . SER A 1 181 ? 2.264 25.922 -15.724 1.00 82.94 181 SER A N 1
ATOM 1466 C CA . SER A 1 181 ? 2.246 26.831 -16.879 1.00 82.94 181 SER A CA 1
ATOM 1467 C C . SER A 1 181 ? 1.170 27.924 -16.794 1.00 82.94 181 SER A C 1
ATOM 1469 O O . SER A 1 181 ? 1.315 28.973 -17.414 1.00 82.94 181 SER A O 1
ATOM 1471 N N . SER A 1 182 ? 0.114 27.721 -15.995 1.00 85.38 182 SER A N 1
ATOM 1472 C CA . SER A 1 182 ? -0.909 28.748 -15.750 1.00 85.38 182 SER A CA 1
ATOM 1473 C C . SER A 1 182 ? -0.465 29.846 -14.774 1.00 85.38 182 SER A C 1
ATOM 1475 O O . SER A 1 182 ? -1.065 30.920 -14.757 1.00 85.38 182 SER A O 1
ATOM 1477 N N . TYR A 1 183 ? 0.601 29.612 -14.000 1.00 85.00 183 TYR A N 1
ATOM 1478 C CA . TYR A 1 183 ? 1.121 30.548 -12.995 1.00 85.00 183 TYR A CA 1
ATOM 1479 C C . TYR A 1 183 ? 2.547 31.040 -13.292 1.00 85.00 183 TYR A C 1
ATOM 1481 O O . TYR A 1 183 ? 2.919 32.121 -12.837 1.00 85.00 183 TYR A O 1
ATOM 1489 N N . ILE A 1 184 ? 3.344 30.287 -14.059 1.00 87.69 184 ILE A N 1
ATOM 1490 C CA . ILE A 1 184 ? 4.727 30.624 -14.423 1.00 87.69 184 ILE A CA 1
ATOM 1491 C C . ILE A 1 184 ? 4.850 30.687 -15.950 1.00 87.69 184 ILE A C 1
ATOM 1493 O O . ILE A 1 184 ? 4.757 29.672 -16.634 1.00 87.69 184 ILE A O 1
ATOM 1497 N N . VAL A 1 185 ? 5.098 31.891 -16.475 1.00 85.19 185 VAL A N 1
ATOM 1498 C CA . VAL A 1 185 ? 5.226 32.153 -17.924 1.00 85.19 185 VAL A CA 1
ATOM 1499 C C . VAL A 1 185 ? 6.601 31.736 -18.468 1.00 85.19 185 VAL A C 1
ATOM 1501 O O . VAL A 1 185 ? 6.725 31.361 -19.632 1.00 85.19 185 VAL A O 1
ATOM 1504 N N . ASP A 1 186 ? 7.645 31.781 -17.634 1.00 89.94 186 ASP A N 1
ATOM 1505 C CA . ASP A 1 186 ? 8.994 31.354 -18.016 1.00 89.94 186 ASP A CA 1
ATOM 1506 C C . ASP A 1 186 ? 9.086 29.821 -18.072 1.00 89.94 186 ASP A C 1
ATOM 1508 O O . ASP A 1 186 ? 9.085 29.136 -17.048 1.00 89.94 186 ASP A O 1
ATOM 1512 N N . SER A 1 187 ? 9.212 29.292 -19.290 1.00 80.31 187 SER A N 1
ATOM 1513 C CA . SER A 1 187 ? 9.310 27.859 -19.583 1.00 80.31 187 SER A CA 1
ATOM 1514 C C . SER A 1 187 ? 10.491 27.163 -18.891 1.00 80.31 187 SER A C 1
ATOM 1516 O O . SER A 1 187 ? 10.345 26.021 -18.444 1.00 80.31 187 SER A O 1
ATOM 1518 N N . LYS A 1 188 ? 11.650 27.824 -18.755 1.00 82.94 188 LYS A N 1
ATOM 1519 C CA . LYS A 1 188 ? 12.822 27.233 -18.089 1.00 82.94 188 LYS A CA 1
ATOM 1520 C C . LYS A 1 188 ? 12.605 27.139 -16.587 1.00 82.94 188 LYS A C 1
ATOM 1522 O O . LYS A 1 188 ? 12.924 26.117 -15.982 1.00 82.94 188 LYS A O 1
ATOM 1527 N N . LEU A 1 189 ? 12.052 28.194 -15.995 1.00 82.56 189 LEU A N 1
ATOM 1528 C CA . LEU A 1 189 ? 11.795 28.250 -14.558 1.00 82.56 189 LEU A CA 1
ATOM 1529 C C . LEU A 1 189 ? 10.654 27.300 -14.162 1.00 82.56 189 LEU A C 1
ATOM 1531 O O . LEU A 1 189 ? 10.776 26.588 -13.169 1.00 82.56 189 LEU A O 1
ATOM 1535 N N . ALA A 1 190 ? 9.606 27.206 -14.987 1.00 82.88 190 ALA A N 1
ATOM 1536 C CA . ALA A 1 190 ? 8.513 26.248 -14.826 1.00 82.88 190 ALA A CA 1
ATOM 1537 C C . ALA A 1 190 ? 9.002 24.792 -14.861 1.00 82.88 190 ALA A C 1
ATOM 1539 O O . ALA A 1 190 ? 8.626 24.003 -13.997 1.00 82.88 190 ALA A O 1
ATOM 1540 N N . SER A 1 191 ? 9.878 24.455 -15.815 1.00 77.00 191 SER A N 1
ATOM 1541 C CA . SER A 1 191 ? 10.429 23.098 -15.944 1.00 77.00 191 SER A CA 1
ATOM 1542 C C . SER A 1 191 ? 11.282 22.722 -14.733 1.00 77.00 191 SER A C 1
ATOM 1544 O O . SER A 1 191 ? 11.100 21.654 -14.158 1.00 77.00 191 SER A O 1
ATOM 1546 N N . LYS A 1 192 ? 12.156 23.633 -14.285 1.00 85.31 192 LYS A N 1
ATOM 1547 C CA . LYS A 1 192 ? 12.989 23.410 -13.097 1.00 85.31 192 LYS A CA 1
ATOM 1548 C C . LYS A 1 192 ? 12.148 23.244 -11.825 1.00 85.31 192 LYS A C 1
ATOM 1550 O O . LYS A 1 192 ? 12.407 22.356 -11.022 1.00 85.31 192 LYS A O 1
ATOM 1555 N N . PHE A 1 193 ? 11.119 24.073 -11.655 1.00 85.50 193 PHE A N 1
ATOM 1556 C CA . PHE A 1 193 ? 10.212 23.978 -10.512 1.00 85.50 193 PHE A CA 1
ATOM 1557 C C . PHE A 1 193 ? 9.416 22.667 -10.511 1.00 85.50 193 PHE A C 1
ATOM 1559 O O . PHE A 1 193 ? 9.267 22.035 -9.468 1.00 85.50 193 PHE A O 1
ATOM 1566 N N . GLN A 1 194 ? 8.939 22.231 -11.680 1.00 83.69 194 GLN A N 1
ATOM 1567 C CA . GLN A 1 194 ? 8.275 20.938 -11.833 1.00 83.69 194 GLN A CA 1
ATOM 1568 C C . GLN A 1 194 ? 9.183 19.787 -11.381 1.00 83.69 194 GLN A C 1
ATOM 1570 O O . GLN A 1 194 ? 8.734 18.913 -10.641 1.00 83.69 194 GLN A O 1
ATOM 1575 N N . GLU A 1 195 ? 10.452 19.806 -11.789 1.00 81.12 195 GLU A N 1
ATOM 1576 C CA . GLU A 1 195 ? 11.447 18.786 -11.443 1.00 81.12 195 GLU A CA 1
ATOM 1577 C C . GLU A 1 195 ? 11.703 18.722 -9.926 1.00 81.12 195 GLU A C 1
ATOM 1579 O O . GLU A 1 195 ? 11.705 17.642 -9.330 1.00 81.12 195 GLU A O 1
ATOM 1584 N N . GLU A 1 196 ? 11.826 19.878 -9.267 1.00 85.00 196 GLU A N 1
ATOM 1585 C CA . GLU A 1 196 ? 11.997 19.968 -7.810 1.00 85.00 196 GLU A CA 1
ATOM 1586 C C . GLU A 1 196 ? 10.764 19.453 -7.046 1.00 85.00 196 GLU A C 1
ATOM 1588 O O . GLU A 1 196 ? 10.904 18.685 -6.092 1.00 85.00 196 GLU A O 1
ATOM 1593 N N . VAL A 1 197 ? 9.550 19.810 -7.483 1.00 84.62 197 VAL A N 1
ATOM 1594 C CA . VAL A 1 197 ? 8.296 19.330 -6.873 1.00 84.62 197 VAL A CA 1
ATOM 1595 C C . VAL A 1 197 ? 8.143 17.820 -7.043 1.00 84.62 197 VAL A C 1
ATOM 1597 O O . VAL A 1 197 ? 7.802 17.127 -6.084 1.00 84.62 197 VAL A O 1
ATOM 1600 N N . GLN A 1 198 ? 8.424 17.295 -8.237 1.00 77.56 198 GLN A N 1
ATOM 1601 C CA . GLN A 1 198 ? 8.370 15.859 -8.502 1.00 77.56 198 GLN A CA 1
ATOM 1602 C C . GLN A 1 198 ? 9.374 15.104 -7.622 1.00 77.56 198 GLN A C 1
ATOM 1604 O O . GLN A 1 198 ? 9.035 14.076 -7.038 1.00 77.56 198 GLN A O 1
ATOM 1609 N N . THR A 1 199 ? 10.580 15.654 -7.459 1.00 78.50 199 THR A N 1
ATOM 1610 C CA . THR A 1 199 ? 11.621 15.088 -6.594 1.00 78.50 199 THR A CA 1
ATOM 1611 C C . THR A 1 199 ? 11.179 15.050 -5.131 1.00 78.50 199 THR A C 1
ATOM 1613 O O . THR A 1 199 ? 11.321 14.016 -4.483 1.00 78.50 199 THR A O 1
ATOM 1616 N N . LEU A 1 200 ? 10.588 16.132 -4.617 1.00 79.56 200 LEU A N 1
ATOM 1617 C CA . LEU A 1 200 ? 10.047 16.204 -3.253 1.00 79.56 200 LEU A CA 1
ATOM 1618 C C . LEU A 1 200 ? 8.921 15.192 -3.013 1.00 79.56 200 LEU A C 1
ATOM 1620 O O . LEU A 1 200 ? 8.912 14.508 -1.992 1.00 79.56 200 LEU A O 1
ATOM 1624 N N . ILE A 1 201 ? 7.987 15.068 -3.960 1.00 75.94 201 ILE A N 1
ATOM 1625 C CA . ILE A 1 201 ? 6.888 14.097 -3.877 1.00 75.94 201 ILE A CA 1
ATOM 1626 C C . ILE A 1 201 ? 7.438 12.670 -3.884 1.00 75.94 201 ILE A C 1
ATOM 1628 O O . ILE A 1 201 ? 7.037 11.858 -3.052 1.00 75.94 201 ILE A O 1
ATOM 1632 N N . ASN A 1 202 ? 8.381 12.373 -4.780 1.00 68.12 202 ASN A N 1
ATOM 1633 C CA . ASN A 1 202 ? 9.021 11.064 -4.844 1.00 68.12 202 ASN A CA 1
ATOM 1634 C C . ASN A 1 202 ? 9.759 10.753 -3.534 1.00 68.12 202 ASN A C 1
ATOM 1636 O O . ASN A 1 202 ? 9.630 9.650 -3.015 1.00 68.12 202 ASN A O 1
ATOM 1640 N N . GLN A 1 203 ? 10.468 11.725 -2.953 1.00 71.31 203 GLN A N 1
ATOM 1641 C CA . GLN A 1 203 ? 11.133 11.564 -1.658 1.00 71.31 203 GLN A CA 1
ATOM 1642 C C . GLN A 1 203 ? 10.139 11.268 -0.529 1.00 71.31 203 GLN A C 1
ATOM 1644 O O . GLN A 1 203 ? 10.366 10.333 0.230 1.00 71.31 203 GLN A O 1
ATOM 1649 N N . GLU A 1 204 ? 9.022 11.988 -0.434 1.00 72.19 204 GLU A N 1
ATOM 1650 C CA . GLU A 1 204 ? 8.000 11.746 0.598 1.00 72.19 204 GLU A CA 1
ATOM 1651 C C . GLU A 1 204 ? 7.290 10.393 0.433 1.00 72.19 204 GLU A C 1
ATOM 1653 O O . GLU A 1 204 ? 7.100 9.668 1.410 1.00 72.19 204 GLU A O 1
ATOM 1658 N N . ILE A 1 205 ? 6.943 10.004 -0.797 1.00 63.88 205 ILE A N 1
ATOM 1659 C CA . ILE A 1 205 ? 6.300 8.709 -1.078 1.00 63.88 205 ILE A CA 1
ATOM 1660 C C . ILE A 1 205 ? 7.256 7.548 -0.780 1.00 63.88 205 ILE A C 1
ATOM 1662 O O . ILE A 1 205 ? 6.835 6.530 -0.227 1.00 63.88 205 ILE A O 1
ATOM 1666 N N . VAL A 1 206 ? 8.541 7.697 -1.111 1.00 49.50 206 VAL A N 1
ATOM 1667 C CA . VAL A 1 206 ? 9.577 6.706 -0.796 1.00 49.50 206 VAL A CA 1
ATOM 1668 C C . VAL A 1 206 ? 9.799 6.633 0.718 1.00 49.50 206 VAL A C 1
ATOM 1670 O O . VAL A 1 206 ? 9.818 5.541 1.278 1.00 49.50 206 VAL A O 1
ATOM 1673 N N . VAL A 1 207 ? 9.889 7.768 1.417 1.00 46.94 207 VAL A N 1
ATOM 1674 C CA . VAL A 1 207 ? 10.086 7.815 2.877 1.00 46.94 207 VAL A CA 1
ATOM 1675 C C . VAL A 1 207 ? 8.910 7.198 3.639 1.00 46.94 207 VAL A C 1
ATOM 1677 O O . VAL A 1 207 ? 9.143 6.437 4.577 1.00 46.94 207 VAL A O 1
ATOM 1680 N N . GLN A 1 208 ? 7.660 7.435 3.230 1.00 44.06 208 GLN A N 1
ATOM 1681 C CA . GLN A 1 208 ? 6.500 6.773 3.847 1.0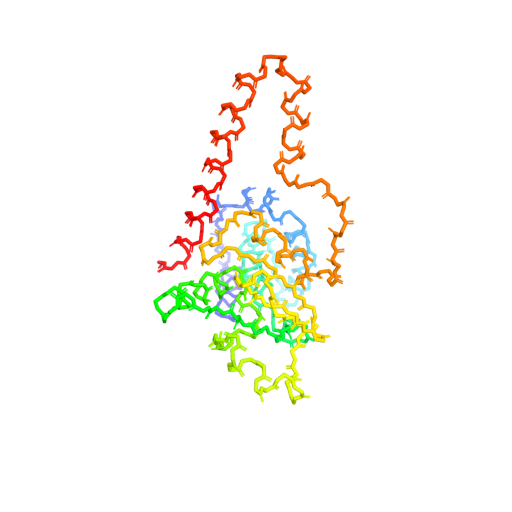0 44.06 208 GLN A CA 1
ATOM 1682 C C . GLN A 1 208 ? 6.515 5.256 3.649 1.00 44.06 208 GLN A C 1
ATOM 1684 O O . GLN A 1 208 ? 6.122 4.523 4.550 1.00 44.06 208 GLN A O 1
ATOM 1689 N N . ALA A 1 209 ? 7.033 4.787 2.516 1.00 43.31 209 ALA A N 1
ATOM 1690 C CA . ALA A 1 209 ? 7.184 3.367 2.238 1.00 43.31 209 ALA A CA 1
ATOM 1691 C C . ALA A 1 209 ? 8.291 2.717 3.108 1.00 43.31 209 ALA A C 1
ATOM 1693 O O . ALA A 1 209 ? 8.188 1.552 3.473 1.00 43.31 209 ALA A O 1
ATOM 1694 N N . PHE A 1 210 ? 9.331 3.465 3.501 1.00 38.19 210 PHE A N 1
ATOM 1695 C CA . PHE A 1 210 ? 10.409 2.966 4.372 1.00 38.19 210 PHE A CA 1
ATOM 1696 C C . PHE A 1 210 ? 10.129 3.084 5.881 1.00 38.19 210 PHE A C 1
ATOM 1698 O O . PHE A 1 210 ? 10.746 2.363 6.663 1.00 38.19 210 PHE A O 1
ATOM 1705 N N . LEU A 1 211 ? 9.230 3.975 6.312 1.00 35.38 211 LEU A N 1
ATOM 1706 C CA . LEU A 1 211 ? 8.943 4.212 7.736 1.00 35.38 211 LEU A CA 1
ATOM 1707 C C . LEU A 1 211 ? 7.894 3.267 8.346 1.00 35.38 211 LEU A C 1
ATOM 1709 O O . LEU A 1 211 ? 7.713 3.293 9.559 1.00 35.38 211 LEU A O 1
ATOM 1713 N N . GLU A 1 212 ? 7.227 2.426 7.552 1.00 38.25 212 GLU A N 1
ATOM 1714 C CA . GLU A 1 212 ? 6.285 1.414 8.064 1.00 38.25 212 GLU A CA 1
ATOM 1715 C C . GLU A 1 212 ? 6.958 0.070 8.440 1.00 38.25 212 GLU A C 1
ATOM 1717 O O . GLU A 1 212 ? 6.281 -0.829 8.933 1.00 38.25 212 GLU A O 1
ATOM 1722 N N . ASP A 1 213 ? 8.286 -0.046 8.283 1.00 35.38 213 ASP A N 1
ATOM 1723 C CA . ASP A 1 213 ? 9.098 -1.238 8.614 1.00 35.38 213 ASP A CA 1
ATOM 1724 C C . ASP A 1 213 ? 9.884 -1.121 9.958 1.00 35.38 213 ASP A C 1
ATOM 1726 O O . ASP A 1 213 ? 10.808 -1.903 10.205 1.00 35.38 213 ASP A O 1
ATOM 1730 N N . ILE A 1 214 ? 9.538 -0.174 10.850 1.00 32.56 214 ILE A N 1
ATOM 1731 C CA . ILE A 1 214 ? 10.082 -0.051 12.231 1.00 32.56 214 ILE A CA 1
ATOM 1732 C C . ILE A 1 214 ? 8.939 -0.016 13.249 1.00 32.56 214 ILE A C 1
ATOM 1734 O O . ILE A 1 214 ? 9.029 -0.757 14.256 1.00 32.56 214 ILE A O 1
#

InterPro domains:
  IPR011608 PRD domain [PF00874] (1-65)
  IPR011608 PRD domain [PS51372] (1-73)
  IPR013011 Phosphotransferase system, EIIB component, type 2 [PS51099] (78-168)
  IPR036095 PTS system IIB component-like superfamily [SSF52794] (76-158)
  IPR036634 PRD domain superfamily [SSF63520] (1-66)
  IPR050661 BglG family transcriptional antiterminators [PTHR30185] (1-214)

Organism: Streptococcus pneumoniae (NCBI:txid1313)

Sequence (214 aa):
MIHCKALLFRKTYGIFSKNPLTKQIRSKYGELFLATRKSAEILEGAWFIRLTDDDIAYLTIHIGGFLKYTPSSQKNMKKVYLVCDEGVAVSRLLLKQCKLYFPNEQIDTVFTTEQFKSVEDIAQVDVVITTNDDLDSRFPILRVNPILEAEDILKMLDYLKHNIFRNKSKSFSENLSSLISSYIVDSKLASKFQEEVQTLINQEIVVQAFLEDI

Radius of gyration: 23.53 Å; chains: 1; bounding box: 45×54×64 Å

pLDDT: mean 82.54, std 15.38, range [32.56, 97.12]